Protein AF-A0A7Y6XAV8-F1 (afdb_monomer)

pLDDT: mean 77.22, std 17.29, range [43.25, 98.06]

Radius of gyration: 31.9 Å; Cα contacts (8 Å, |Δi|>4): 341; chains: 1; bounding box: 72×96×85 Å

Secondary structure (DSSP, 8-state):
--------------------PPPPPP-PPPPPPPPPP-----PPPPPPPPPPPPPPPPPPPPPPPPPPPPPPPPPP-PPPPPPPPP--------------TTSTTTHHHHHHHHHHHHHHHHS--PPEEESPPTTEEEEETTEEEPTT--------SSPEEEEEEETTEEEEEEEE---SEEEGGGSEE--PPTT-EEEEEEEESSSS-EEEETTEEPSSPSSEEEEEEEBSBEEEEEEEETTEEEEEEEEBPTTPEEEEEEPP--

Solvent-accessible surface area (backbone atoms only — not comparable to full-atom values): 17435 Å² total; per-residue (Å²): 138,90,84,85,78,88,79,92,76,83,80,78,78,78,81,79,79,77,81,74,75,78,75,79,80,77,82,75,76,79,82,76,85,78,79,82,81,89,82,76,86,84,71,88,72,81,81,76,79,81,77,80,84,76,80,85,78,76,85,78,79,80,82,76,86,79,81,83,77,81,83,83,76,79,80,77,85,75,82,76,82,80,77,81,79,81,80,78,78,78,80,84,75,79,88,76,77,96,76,86,92,83,72,65,82,72,56,56,59,55,53,50,51,50,51,50,50,51,55,53,67,68,55,54,89,35,58,44,75,37,83,70,54,91,75,48,44,45,22,53,53,26,37,56,58,60,93,84,60,52,62,65,80,79,72,71,94,63,76,42,44,40,35,32,28,46,88,57,26,44,40,28,39,43,72,42,68,92,51,64,67,43,55,58,76,79,36,45,79,42,81,66,57,88,89,35,42,12,27,39,26,36,41,47,91,58,72,66,22,48,34,25,52,67,86,43,69,52,94,56,38,29,67,34,74,65,42,81,40,67,21,33,33,62,36,44,37,38,43,40,43,95,96,45,73,34,76,48,50,32,40,32,50,70,76,35,73,28,75,46,73,53,62,84,84,129

Foldseek 3Di:
DDDDDDDPDPDPPPPPPPPPPDPPDPPDDDDDDDDDDPDDDDDDDPDDPDDDDDDDDDDDDDDDDDDDDDDDDDDDDDDDDDDDDPPPDDDPDDDDDDDDPDPCPVVPVVVVVVVVVVVVVVQPLAADEPPADVQKWKAKLFWTDDVPPSDDPPDDPDWIWMWIDHPFFTFFIDTDDDDNYHYRVVTHGDDDDWPFKEFEFEAEPDWFWWKDKQNHTDPHTPRDGGDIDTAGGKIWIWTGDVPAIDITIGHDDGHRYHYHYDDGDD

Mean predicted aligned error: 18.8 Å

Structure (mmCIF, N/CA/C/O backbone):
data_AF-A0A7Y6XAV8-F1
#
_entry.id   AF-A0A7Y6XAV8-F1
#
loop_
_atom_site.group_PDB
_atom_site.id
_atom_site.type_symbol
_atom_site.label_atom_id
_atom_site.label_alt_id
_atom_site.label_comp_id
_atom_site.label_asym_id
_atom_site.label_entity_id
_atom_site.label_seq_id
_atom_site.pdbx_PDB_ins_code
_atom_site.Cartn_x
_atom_site.Cartn_y
_atom_site.Cartn_z
_atom_site.occupancy
_atom_site.B_iso_or_equiv
_atom_site.auth_seq_id
_atom_site.auth_comp_id
_atom_site.auth_asym_id
_atom_site.auth_atom_id
_atom_site.pdbx_PDB_model_num
ATOM 1 N N . LEU A 1 1 ? 42.312 31.807 45.302 1.00 45.38 1 LEU A N 1
ATOM 2 C CA . LEU A 1 1 ? 43.239 30.970 44.510 1.00 45.38 1 LEU A CA 1
ATOM 3 C C . LEU A 1 1 ? 42.489 29.706 44.111 1.00 45.38 1 LEU A C 1
ATOM 5 O O . LEU A 1 1 ? 42.215 28.917 45.006 1.00 45.38 1 LEU A O 1
ATOM 9 N N . PRO A 1 2 ? 42.061 29.539 42.851 1.00 54.66 2 PRO A N 1
ATOM 10 C CA . PRO A 1 2 ? 41.474 28.284 42.410 1.00 54.66 2 PRO A CA 1
ATOM 11 C C . PRO A 1 2 ? 42.572 27.373 41.852 1.00 54.66 2 PRO A C 1
ATOM 13 O O . PRO A 1 2 ? 43.285 27.742 40.923 1.00 54.66 2 PRO A O 1
ATOM 16 N N . ALA A 1 3 ? 42.685 26.186 42.435 1.00 56.88 3 ALA A N 1
ATOM 17 C CA . ALA A 1 3 ? 43.322 25.026 41.836 1.00 56.88 3 ALA A CA 1
ATOM 18 C C . ALA A 1 3 ? 42.226 23.964 41.718 1.00 56.88 3 ALA A C 1
ATOM 20 O O . ALA A 1 3 ? 41.751 23.461 42.734 1.00 56.88 3 ALA A O 1
ATOM 21 N N . LEU A 1 4 ? 41.784 23.685 40.494 1.00 55.50 4 LEU A N 1
ATOM 22 C CA . LEU A 1 4 ? 41.011 22.492 40.170 1.00 55.50 4 LEU A CA 1
ATOM 23 C C . LEU A 1 4 ? 41.662 21.871 38.941 1.00 55.50 4 LEU A C 1
ATOM 25 O O . LEU A 1 4 ? 41.543 22.353 37.817 1.00 55.50 4 LEU A O 1
ATOM 29 N N . ASP A 1 5 ? 42.447 20.861 39.273 1.00 55.47 5 ASP A N 1
ATOM 30 C CA . ASP A 1 5 ? 43.159 19.935 38.421 1.00 55.47 5 ASP A CA 1
ATOM 31 C C . ASP A 1 5 ? 42.243 18.745 38.082 1.00 55.47 5 ASP A C 1
ATOM 33 O O . ASP A 1 5 ? 41.320 18.421 38.833 1.00 55.47 5 ASP A O 1
ATOM 37 N N . ALA A 1 6 ? 42.612 18.083 36.990 1.00 51.72 6 ALA A N 1
ATOM 38 C CA . ALA A 1 6 ? 42.411 16.679 36.666 1.00 51.72 6 ALA A CA 1
ATOM 39 C C . ALA A 1 6 ? 41.001 16.165 36.336 1.00 51.72 6 ALA A C 1
ATOM 41 O O . ALA A 1 6 ? 40.111 16.075 37.178 1.00 51.72 6 ALA A O 1
ATOM 42 N N . GLY A 1 7 ? 40.889 15.604 35.125 1.00 50.16 7 GLY A N 1
ATOM 43 C CA . GLY A 1 7 ? 40.054 14.419 34.944 1.00 50.16 7 GLY A CA 1
ATOM 44 C C . GLY A 1 7 ? 39.439 14.177 33.576 1.00 50.16 7 GLY A C 1
ATOM 45 O O . GLY A 1 7 ? 38.321 13.677 33.535 1.00 50.16 7 GLY A O 1
ATOM 46 N N . ASP A 1 8 ? 40.128 14.481 32.474 1.00 51.41 8 ASP A N 1
ATOM 47 C CA . ASP A 1 8 ? 39.755 13.953 31.158 1.00 51.41 8 ASP A CA 1
ATOM 48 C C . ASP A 1 8 ? 39.993 12.430 31.153 1.00 51.41 8 ASP A C 1
ATOM 50 O O . ASP A 1 8 ? 41.113 11.940 30.987 1.00 51.41 8 ASP A O 1
ATOM 54 N N . ARG A 1 9 ? 38.943 11.672 31.482 1.00 52.91 9 ARG A N 1
ATOM 55 C CA . ARG A 1 9 ? 38.916 10.208 31.424 1.00 52.91 9 ARG A CA 1
ATOM 56 C C . ARG A 1 9 ? 38.314 9.807 30.085 1.00 52.91 9 ARG A C 1
ATOM 58 O O . ARG A 1 9 ? 37.105 9.652 29.942 1.00 52.91 9 ARG A O 1
ATOM 65 N N . THR A 1 10 ? 39.189 9.614 29.111 1.00 57.81 10 THR A N 1
ATOM 66 C CA . THR A 1 10 ? 38.877 8.944 27.851 1.00 57.81 10 THR A CA 1
ATOM 67 C C . THR A 1 10 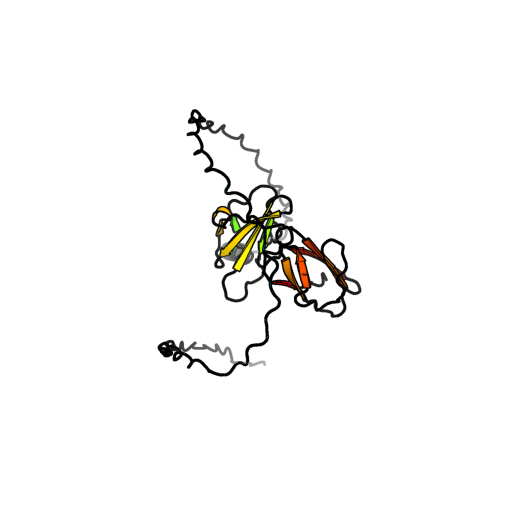? 38.687 7.454 28.138 1.00 57.81 10 THR A C 1
ATOM 69 O O . THR A 1 10 ? 39.643 6.701 28.318 1.00 57.81 10 THR A O 1
ATOM 72 N N . GLU A 1 11 ? 37.432 7.027 28.242 1.00 57.16 11 GLU A N 1
ATOM 73 C CA . GLU A 1 11 ? 37.068 5.620 28.381 1.00 57.16 11 GLU A CA 1
ATOM 74 C C . GLU A 1 11 ? 37.127 4.959 26.996 1.00 57.16 11 GLU A C 1
ATOM 76 O O . GLU A 1 11 ? 36.241 5.110 26.155 1.00 57.16 11 GLU A O 1
ATOM 81 N N . VAL A 1 12 ? 38.235 4.270 26.721 1.00 52.47 12 VAL A N 1
ATOM 82 C CA . VAL A 1 12 ? 38.418 3.485 25.498 1.00 52.47 12 VAL A CA 1
ATOM 83 C C . VAL A 1 12 ? 37.686 2.156 25.686 1.00 52.47 12 VAL A C 1
ATOM 85 O O . VAL A 1 12 ? 38.230 1.202 26.241 1.00 52.47 12 VAL A O 1
ATOM 88 N N . VAL A 1 13 ? 36.429 2.094 25.247 1.00 59.16 13 VAL A N 1
ATOM 89 C CA . VAL A 1 13 ? 35.655 0.847 25.211 1.00 59.16 13 VAL A CA 1
ATOM 90 C C . VAL A 1 13 ? 36.199 -0.030 24.081 1.00 59.16 13 VAL A C 1
ATOM 92 O O . VAL A 1 13 ? 35.891 0.156 22.905 1.00 59.16 13 VAL A O 1
ATOM 95 N N . LEU A 1 14 ? 37.038 -0.998 24.447 1.00 50.03 14 LEU A N 1
ATOM 96 C CA . LEU A 1 14 ? 37.431 -2.114 23.589 1.00 50.03 14 LEU A CA 1
ATOM 97 C C . LEU A 1 14 ? 36.198 -2.995 23.335 1.00 50.03 14 LEU A C 1
ATOM 99 O O . LEU A 1 14 ? 35.835 -3.821 24.172 1.00 50.03 14 LEU A O 1
ATOM 103 N N . LEU A 1 15 ? 35.557 -2.841 22.171 1.00 52.28 15 LEU A N 1
ATOM 104 C CA . LEU A 1 15 ? 34.604 -3.827 21.659 1.00 52.28 15 LEU A CA 1
ATOM 105 C C . LEU A 1 15 ? 35.360 -5.123 21.339 1.00 52.28 15 LEU A C 1
ATOM 107 O O . LEU A 1 15 ? 35.897 -5.317 20.249 1.00 52.28 15 LEU A O 1
ATOM 111 N N . GLN A 1 16 ? 35.407 -6.016 22.324 1.00 54.00 16 GLN A N 1
ATOM 112 C CA . GLN A 1 16 ? 35.777 -7.414 22.153 1.00 54.00 16 GLN A CA 1
ATOM 113 C C . GLN A 1 16 ? 34.720 -8.084 21.267 1.00 54.00 16 GLN A C 1
ATOM 115 O O . GLN A 1 16 ? 33.662 -8.507 21.726 1.00 54.00 16 GLN A O 1
ATOM 120 N N . GLY A 1 17 ? 35.002 -8.142 19.966 1.00 48.03 17 GLY A N 1
ATOM 121 C CA . GLY A 1 17 ? 34.235 -8.916 19.001 1.00 48.03 17 GLY A CA 1
ATOM 122 C C . GLY A 1 17 ? 34.416 -10.409 19.253 1.00 48.03 17 GLY A C 1
ATOM 123 O O . GLY A 1 17 ? 35.305 -11.041 18.684 1.00 48.03 17 GLY A O 1
ATOM 124 N N . SER A 1 18 ? 33.565 -10.989 20.094 1.00 59.56 18 SER A N 1
ATOM 125 C CA . SER A 1 18 ? 33.329 -12.428 20.118 1.00 59.56 18 SER A CA 1
ATOM 126 C C . SER A 1 18 ? 32.555 -12.809 18.854 1.00 59.56 18 SER A C 1
ATOM 128 O O . SER A 1 18 ? 31.328 -12.762 18.802 1.00 59.56 18 SER A O 1
ATOM 130 N N . ALA A 1 19 ? 33.292 -13.186 17.807 1.00 52.84 19 ALA A N 1
ATOM 131 C CA . ALA A 1 19 ? 32.751 -13.903 16.659 1.00 52.84 19 ALA A CA 1
ATOM 132 C C . ALA A 1 19 ? 32.240 -15.273 17.134 1.00 52.84 19 ALA A C 1
ATOM 134 O O . ALA A 1 19 ? 32.955 -16.275 17.130 1.00 52.84 19 ALA A O 1
ATOM 135 N N . GLN A 1 20 ? 31.002 -15.296 17.615 1.00 59.09 20 GLN A N 1
ATOM 136 C CA . GLN A 1 20 ? 30.303 -16.510 17.992 1.00 59.09 20 GLN A CA 1
ATOM 137 C C . GLN A 1 20 ? 29.907 -17.214 16.689 1.00 59.09 20 GLN A C 1
ATOM 139 O O . GLN A 1 20 ? 28.978 -16.790 16.001 1.00 59.09 20 GLN A O 1
ATOM 144 N N . LEU A 1 21 ? 30.675 -18.241 16.303 1.00 63.66 21 LEU A N 1
ATOM 145 C CA . LEU A 1 21 ? 30.320 -19.099 15.174 1.00 63.66 21 LEU A CA 1
ATOM 146 C C . LEU A 1 21 ? 28.886 -19.623 15.374 1.00 63.66 21 LEU A C 1
ATOM 148 O O . LEU A 1 21 ? 28.567 -20.092 16.472 1.00 63.66 21 LEU A O 1
ATOM 152 N N . PRO A 1 22 ? 28.026 -19.570 14.341 1.00 72.75 22 PRO A N 1
ATOM 153 C CA . PRO A 1 22 ? 26.704 -20.164 14.424 1.00 72.75 22 PRO A CA 1
ATOM 154 C C . PRO A 1 22 ? 26.843 -21.671 14.694 1.00 72.75 22 PRO A C 1
ATOM 156 O O . PRO A 1 22 ? 27.699 -22.325 14.088 1.00 72.75 22 PRO A O 1
ATOM 159 N N . PRO A 1 23 ? 26.035 -22.240 15.606 1.00 77.50 23 PRO A N 1
ATOM 160 C CA . PRO A 1 23 ? 26.047 -23.672 15.854 1.00 77.50 23 PRO A CA 1
ATOM 161 C C . PRO A 1 23 ? 25.709 -24.428 14.558 1.00 77.50 23 PRO A C 1
ATOM 163 O O . PRO A 1 23 ? 24.880 -23.956 13.773 1.00 77.50 23 PRO A O 1
ATOM 166 N N . PRO A 1 24 ? 26.327 -25.598 14.312 1.00 74.25 24 PRO A N 1
ATOM 167 C CA . PRO A 1 24 ? 25.973 -26.427 13.169 1.00 74.25 24 PRO A CA 1
ATOM 168 C C . PRO A 1 24 ? 24.485 -26.778 13.245 1.00 74.25 24 PRO A C 1
ATOM 170 O O . PRO A 1 24 ? 23.990 -27.211 14.288 1.00 74.25 24 PRO A O 1
ATOM 173 N N . ALA A 1 25 ? 23.771 -26.561 12.139 1.00 71.25 25 ALA A N 1
ATOM 174 C CA . ALA A 1 25 ? 22.365 -26.910 12.012 1.00 71.25 25 ALA A CA 1
ATOM 175 C C . ALA A 1 25 ? 22.182 -28.393 12.357 1.00 71.25 25 ALA A C 1
ATOM 177 O O . ALA A 1 25 ? 22.730 -29.268 11.685 1.00 71.25 25 ALA A O 1
ATOM 178 N N . GLN A 1 26 ? 21.430 -28.676 13.423 1.00 70.56 26 GLN A N 1
ATOM 179 C CA . GLN A 1 26 ? 21.044 -30.041 13.744 1.00 70.56 26 GLN A CA 1
ATOM 180 C C . GLN A 1 26 ? 20.143 -30.545 12.616 1.00 70.56 26 GLN A C 1
ATOM 182 O O . GLN A 1 26 ? 19.078 -29.987 12.353 1.00 70.56 26 GLN A O 1
ATOM 187 N N . THR A 1 27 ? 20.593 -31.587 11.924 1.00 64.12 27 THR A N 1
ATOM 188 C CA . THR A 1 27 ? 19.802 -32.350 10.963 1.00 64.12 27 THR A CA 1
ATOM 189 C C . THR A 1 27 ? 18.624 -32.975 11.699 1.00 64.12 27 THR A C 1
ATOM 191 O O . THR A 1 27 ? 18.744 -34.021 12.330 1.00 64.12 27 THR A O 1
ATOM 194 N N . GLN A 1 28 ? 17.477 -32.299 11.656 1.00 72.00 28 GLN A N 1
ATOM 195 C CA . GLN A 1 28 ? 16.236 -32.807 12.219 1.00 72.00 28 GLN A CA 1
ATOM 196 C C . GLN A 1 28 ? 15.813 -34.052 11.418 1.00 72.00 28 GLN A C 1
ATOM 198 O O . GLN A 1 28 ? 15.616 -33.949 10.203 1.00 72.00 28 GLN A O 1
ATOM 203 N N . PRO A 1 29 ? 15.702 -35.236 12.049 1.00 70.12 29 PRO A N 1
ATOM 204 C CA . PRO A 1 29 ? 15.242 -36.440 11.372 1.00 70.12 29 PRO A CA 1
ATOM 205 C C . PRO A 1 29 ? 13.828 -36.233 10.828 1.00 70.12 29 PRO A C 1
ATOM 207 O O . PRO A 1 29 ? 12.976 -35.644 11.499 1.00 70.12 29 PRO A O 1
ATOM 210 N N . ALA A 1 30 ? 13.578 -36.723 9.614 1.00 70.62 30 ALA A N 1
ATOM 211 C CA . ALA A 1 30 ? 12.257 -36.686 9.004 1.00 70.62 30 ALA A CA 1
ATOM 212 C C . ALA A 1 30 ? 11.212 -37.349 9.932 1.00 70.62 30 ALA A C 1
ATOM 214 O O . ALA A 1 30 ? 11.498 -38.408 10.504 1.00 70.62 30 ALA A O 1
ATOM 215 N N . PRO A 1 31 ? 10.008 -36.765 10.089 1.00 72.06 31 PRO A N 1
ATOM 216 C CA . PRO A 1 31 ? 8.938 -37.370 10.872 1.00 72.06 31 PRO A CA 1
ATOM 217 C C . PRO A 1 31 ? 8.605 -38.768 10.345 1.00 72.06 31 PRO A C 1
ATOM 219 O O . PRO A 1 31 ? 8.414 -38.958 9.143 1.00 72.06 31 PRO A O 1
ATOM 222 N N . ALA A 1 32 ? 8.524 -39.745 11.250 1.00 78.00 32 ALA A N 1
ATOM 223 C CA . ALA A 1 32 ? 8.137 -41.105 10.905 1.00 78.00 32 ALA A CA 1
ATOM 224 C C . ALA A 1 32 ? 6.734 -41.136 10.256 1.00 78.00 32 ALA A C 1
ATOM 226 O O . ALA A 1 32 ? 5.848 -40.378 10.671 1.00 78.00 32 ALA A O 1
ATOM 227 N N . PRO A 1 33 ? 6.499 -42.014 9.263 1.00 68.62 33 PRO A N 1
ATOM 228 C CA . PRO A 1 33 ? 5.184 -42.190 8.661 1.00 68.62 33 PRO A CA 1
ATOM 229 C C . PRO A 1 33 ? 4.168 -42.627 9.722 1.00 68.62 33 PRO A C 1
ATOM 231 O O . PRO A 1 33 ? 4.365 -43.601 10.449 1.00 68.62 33 PRO A O 1
ATOM 234 N N . ARG A 1 34 ? 3.074 -41.867 9.822 1.00 72.44 34 ARG A N 1
ATOM 235 C CA . ARG A 1 34 ? 1.988 -42.102 10.776 1.00 72.44 34 ARG A CA 1
ATOM 236 C C . ARG A 1 34 ? 1.302 -43.445 10.469 1.00 72.44 34 ARG A C 1
ATOM 238 O O . ARG A 1 34 ? 0.845 -43.619 9.339 1.00 72.44 34 ARG A O 1
ATOM 245 N N . PRO A 1 35 ? 1.163 -44.361 11.445 1.00 68.62 35 PRO A N 1
ATOM 246 C CA . PRO A 1 35 ? 0.378 -45.579 11.274 1.00 68.62 35 PRO A CA 1
ATOM 247 C C . PRO A 1 35 ? -1.081 -45.240 10.962 1.00 68.62 35 PRO A C 1
ATOM 249 O O . PRO A 1 35 ? -1.699 -44.418 11.646 1.00 68.62 35 PRO A O 1
ATOM 252 N N . SER A 1 36 ? -1.630 -45.868 9.926 1.00 66.50 36 SER A N 1
ATOM 253 C CA . SER A 1 36 ? -3.042 -45.777 9.565 1.00 66.50 36 SER A CA 1
ATOM 254 C C . SER A 1 36 ? -3.891 -46.314 10.717 1.00 66.50 36 SER A C 1
ATOM 256 O O . SER A 1 36 ? -3.773 -47.480 11.081 1.00 66.50 36 SER A O 1
ATOM 258 N N . GLN A 1 37 ? -4.726 -45.462 11.308 1.00 65.31 37 GLN A N 1
ATOM 259 C CA . GLN A 1 37 ? -5.673 -45.845 12.351 1.00 65.31 37 GLN A CA 1
ATOM 260 C C . GLN A 1 37 ? -6.882 -46.539 11.690 1.00 65.31 37 GLN A C 1
ATOM 262 O O . GLN A 1 37 ? -7.583 -45.891 10.908 1.00 65.31 37 GLN A O 1
ATOM 267 N N . PRO A 1 38 ? -7.157 -47.828 11.958 1.00 62.75 38 PRO A N 1
ATOM 268 C CA . PRO A 1 38 ? -8.385 -48.475 11.524 1.00 62.75 38 PRO A CA 1
ATOM 269 C C . PRO A 1 38 ? -9.450 -48.258 12.603 1.00 62.75 38 PRO A C 1
ATOM 271 O O . PRO A 1 38 ? -9.360 -48.826 13.688 1.00 62.75 38 PRO A O 1
ATOM 274 N N . GLY A 1 39 ? -10.447 -47.412 12.335 1.00 59.06 39 GLY A N 1
ATOM 275 C CA . GLY A 1 39 ? -11.538 -47.212 13.293 1.00 59.06 39 GLY A CA 1
ATOM 276 C C . GLY A 1 39 ? -12.361 -45.944 13.113 1.00 59.06 39 GLY A C 1
ATOM 277 O O . GLY A 1 39 ? -12.588 -45.232 14.086 1.00 59.06 39 GLY A O 1
ATOM 278 N N . HIS A 1 40 ? -12.832 -45.656 11.899 1.00 57.16 40 HIS A N 1
ATOM 279 C CA . HIS A 1 40 ? -13.903 -44.677 11.714 1.00 57.16 40 HIS A CA 1
ATOM 280 C C . HIS A 1 40 ? -15.116 -45.359 11.091 1.00 57.16 40 HIS A C 1
ATOM 282 O O . HIS A 1 40 ? -15.107 -45.767 9.932 1.00 57.16 40 HIS A O 1
ATOM 288 N N . THR A 1 41 ? -16.146 -45.503 11.920 1.00 62.59 41 THR A N 1
ATOM 289 C CA . THR A 1 41 ? -17.511 -45.878 11.565 1.00 62.59 41 THR A CA 1
ATOM 290 C C . THR A 1 41 ? -17.979 -45.008 10.400 1.00 62.59 41 THR A C 1
ATOM 292 O O . THR A 1 41 ? -18.019 -43.783 10.508 1.00 62.59 41 THR A O 1
ATOM 295 N N . ALA A 1 42 ? -18.292 -45.643 9.272 1.00 55.97 42 ALA A N 1
ATOM 296 C CA . ALA A 1 42 ? -18.774 -44.972 8.076 1.00 55.97 42 ALA A CA 1
ATOM 297 C C . ALA A 1 42 ? -20.132 -44.312 8.357 1.00 55.97 42 ALA A C 1
ATOM 299 O O . ALA A 1 42 ? -21.137 -44.992 8.558 1.00 55.97 42 ALA A O 1
ATOM 300 N N . VAL A 1 43 ? -20.158 -42.982 8.372 1.00 72.50 43 VAL A N 1
ATOM 301 C CA . VAL A 1 43 ? -21.399 -42.206 8.325 1.00 72.50 43 VAL A CA 1
ATOM 302 C C . VAL A 1 43 ? -21.813 -42.094 6.851 1.00 72.50 43 VAL A C 1
ATOM 304 O O . VAL A 1 43 ? -20.962 -41.759 6.022 1.00 72.50 43 VAL A O 1
ATOM 307 N N . PRO A 1 44 ? -23.076 -42.386 6.485 1.00 64.25 44 PRO A N 1
ATOM 308 C CA . PRO A 1 44 ? -23.527 -42.281 5.104 1.00 64.25 44 PRO A CA 1
ATOM 309 C C . PRO A 1 44 ? -23.420 -40.834 4.609 1.00 64.25 44 PRO A C 1
ATOM 311 O O . PRO A 1 44 ? -24.019 -39.914 5.161 1.00 64.25 44 PRO A O 1
ATOM 314 N N . VAL A 1 45 ? -22.625 -40.650 3.556 1.00 70.50 45 VAL A N 1
ATOM 315 C CA . VAL A 1 45 ? -22.443 -39.378 2.852 1.00 70.50 45 VAL A CA 1
ATOM 316 C C . VAL A 1 45 ? -23.714 -39.065 2.046 1.00 70.50 45 VAL A C 1
ATOM 318 O O . VAL A 1 45 ? -24.204 -39.953 1.342 1.00 70.50 45 VAL A O 1
ATOM 321 N N . PRO A 1 46 ? -24.250 -37.828 2.092 1.00 69.31 46 PRO A N 1
ATOM 322 C CA . PRO A 1 46 ? -25.354 -37.414 1.231 1.00 69.31 46 PRO A CA 1
ATOM 323 C C . PRO A 1 46 ? -24.959 -37.556 -0.241 1.00 69.31 46 PRO A C 1
ATOM 325 O O . PRO A 1 46 ? -23.922 -37.043 -0.669 1.00 69.31 46 PRO A O 1
ATOM 328 N N . GLN A 1 47 ? -25.781 -38.261 -1.020 1.00 64.19 47 GLN A N 1
ATOM 329 C CA . GLN A 1 47 ? -25.542 -38.456 -2.445 1.00 64.19 47 GLN A CA 1
ATOM 330 C C . GLN A 1 47 ? -25.497 -37.108 -3.168 1.00 64.19 47 GLN A C 1
ATOM 332 O O . GLN A 1 47 ? -26.459 -36.341 -3.178 1.00 64.19 47 GLN A O 1
ATOM 337 N N . ARG A 1 48 ? -24.343 -36.828 -3.776 1.00 62.44 48 ARG A N 1
ATOM 338 C CA . ARG A 1 48 ? -24.122 -35.665 -4.629 1.00 62.44 48 ARG A CA 1
ATOM 339 C C . ARG A 1 48 ? -24.995 -35.806 -5.886 1.00 62.44 48 ARG A C 1
ATOM 341 O O . ARG A 1 48 ? -24.853 -36.816 -6.576 1.00 62.44 48 ARG A O 1
ATOM 348 N N . PRO A 1 49 ? -25.853 -34.827 -6.220 1.00 67.81 49 PRO A N 1
ATOM 349 C CA . PRO A 1 49 ? -26.617 -34.868 -7.458 1.00 67.81 49 PRO A CA 1
ATOM 350 C C . PRO A 1 49 ? -25.670 -34.861 -8.663 1.00 67.81 49 PRO A C 1
ATOM 352 O O . PRO A 1 49 ? -24.727 -34.067 -8.737 1.00 67.81 49 PRO A O 1
ATOM 355 N N . SER A 1 50 ? -25.914 -35.790 -9.584 1.00 65.50 50 SER A N 1
ATOM 356 C CA . SER A 1 50 ? -25.176 -35.970 -10.829 1.00 65.50 50 SER A CA 1
ATOM 357 C C . SER A 1 50 ? -25.194 -34.681 -11.650 1.00 65.50 50 SER A C 1
ATOM 359 O O . SER A 1 50 ? -26.247 -34.222 -12.081 1.00 65.50 50 SER A O 1
ATOM 361 N N . SER A 1 51 ? -24.021 -34.087 -11.869 1.00 58.69 51 SER A N 1
ATOM 362 C CA . SER A 1 51 ? -23.872 -32.998 -12.831 1.00 58.69 51 SER A CA 1
ATOM 363 C C . SER A 1 51 ? -23.904 -33.576 -14.242 1.00 58.69 51 SER A C 1
ATOM 365 O O . SER A 1 51 ? -23.070 -34.404 -14.607 1.00 58.69 51 SER A O 1
ATOM 367 N N . THR A 1 52 ? -24.895 -33.138 -15.010 1.00 68.00 52 THR A N 1
ATOM 368 C CA . THR A 1 52 ? -25.063 -33.366 -16.443 1.00 68.00 52 THR A CA 1
ATOM 369 C C . THR A 1 52 ? -23.756 -33.067 -17.179 1.00 68.00 52 THR A C 1
ATOM 371 O O . THR A 1 52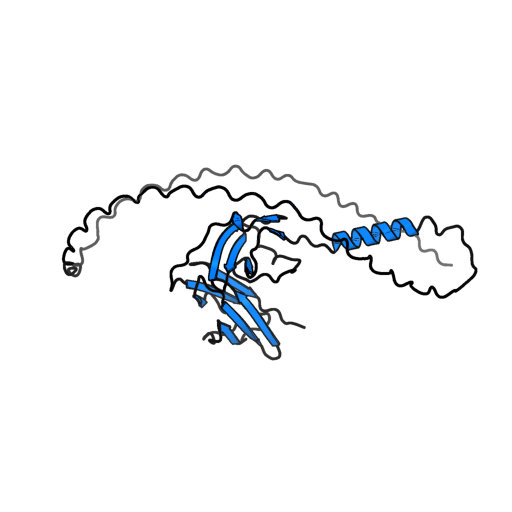 ? -23.213 -31.967 -17.073 1.00 68.00 52 THR A O 1
ATOM 374 N N . ALA A 1 53 ? -23.237 -34.059 -17.903 1.00 60.47 53 ALA A N 1
ATOM 375 C CA . ALA A 1 53 ? -22.055 -33.918 -18.739 1.00 60.47 53 ALA A CA 1
ATOM 376 C C . ALA A 1 53 ? -22.319 -32.881 -19.843 1.00 60.47 53 ALA A C 1
ATOM 378 O O . ALA A 1 53 ? -23.215 -33.057 -20.669 1.00 60.47 53 ALA A O 1
ATOM 379 N N . LEU A 1 54 ? -21.547 -31.794 -19.845 1.00 64.44 54 LEU A N 1
ATOM 380 C CA . LEU A 1 54 ? -21.503 -30.852 -20.960 1.00 64.44 54 LEU A CA 1
ATOM 381 C C . LEU A 1 54 ? -20.706 -31.484 -22.118 1.00 64.44 54 LEU A C 1
ATOM 383 O O . LEU A 1 54 ? -19.676 -32.116 -21.865 1.00 64.44 54 LEU A O 1
ATOM 387 N N . PRO A 1 55 ? -21.159 -31.337 -23.376 1.00 64.88 55 PRO A N 1
ATOM 388 C CA . PRO A 1 55 ? -20.468 -31.886 -24.537 1.00 64.88 55 PRO A CA 1
ATOM 389 C C . PRO A 1 55 ? -19.088 -31.243 -24.723 1.00 64.88 55 PRO A C 1
ATOM 391 O O . PRO A 1 55 ? -18.904 -30.044 -24.514 1.00 64.88 55 PRO A O 1
ATOM 394 N N . ALA A 1 56 ? -18.119 -32.066 -25.125 1.00 63.81 56 ALA A N 1
ATOM 395 C CA . ALA A 1 56 ? -16.742 -31.674 -25.379 1.00 63.81 56 ALA A CA 1
ATOM 396 C C . ALA A 1 56 ? -16.657 -30.612 -26.490 1.00 63.81 56 ALA A C 1
ATOM 398 O O . ALA A 1 56 ? -17.002 -30.867 -27.645 1.00 63.81 56 ALA A O 1
ATOM 399 N N . SER A 1 57 ? -16.178 -29.421 -26.137 1.00 58.88 57 SER A N 1
ATOM 400 C CA . SER A 1 57 ? -15.859 -28.350 -27.079 1.00 58.88 57 SER A CA 1
ATOM 401 C C . SER A 1 57 ? -14.707 -28.774 -27.996 1.00 58.88 57 SER A C 1
ATOM 403 O O . SER A 1 57 ? -13.661 -29.219 -27.523 1.00 58.88 57 SER A O 1
ATOM 405 N N . ALA A 1 58 ? -14.902 -28.624 -29.307 1.00 73.06 58 ALA A N 1
ATOM 406 C CA . ALA A 1 58 ? -13.924 -28.932 -30.347 1.00 73.06 58 ALA A CA 1
ATOM 407 C C . ALA A 1 58 ? -12.577 -28.187 -30.157 1.00 73.06 58 ALA A C 1
ATOM 409 O O . ALA A 1 58 ? -12.555 -27.081 -29.606 1.00 73.06 58 ALA A O 1
ATOM 410 N N . PRO A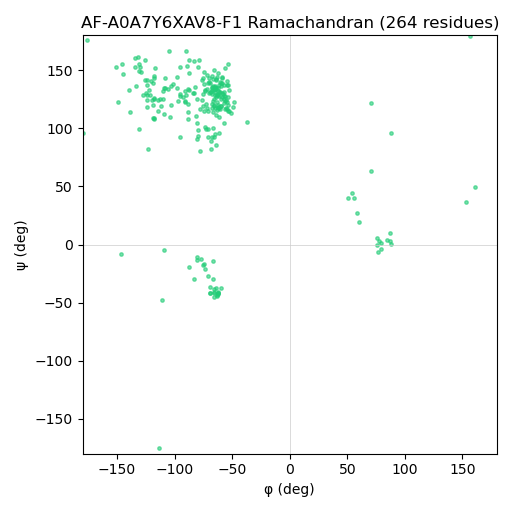 1 59 ? -11.452 -28.756 -30.637 1.00 67.75 59 PRO A N 1
ATOM 411 C CA . PRO A 1 59 ? -10.136 -28.129 -30.549 1.00 67.75 59 PRO A CA 1
ATOM 412 C C . PRO A 1 59 ? -10.107 -26.792 -31.298 1.00 67.75 59 PRO A C 1
ATOM 414 O O . PRO A 1 59 ? -10.481 -26.691 -32.467 1.00 67.75 59 PRO A O 1
ATOM 417 N N . ARG A 1 60 ? -9.656 -25.747 -30.599 1.00 68.81 60 ARG A N 1
ATOM 418 C CA . ARG A 1 60 ? -9.512 -24.393 -31.140 1.00 68.81 60 ARG A CA 1
ATOM 419 C C . ARG A 1 60 ? -8.350 -24.374 -32.152 1.00 68.81 60 ARG A C 1
ATOM 421 O O . ARG A 1 60 ? -7.271 -24.856 -31.806 1.00 68.81 60 ARG A O 1
ATOM 428 N N . PRO A 1 61 ? -8.529 -23.832 -33.370 1.00 68.19 61 PRO A N 1
ATOM 429 C CA . PRO A 1 61 ? -7.452 -23.737 -34.351 1.00 68.19 61 PRO A CA 1
ATOM 430 C C . PRO A 1 61 ? -6.313 -22.844 -33.842 1.00 68.19 61 PRO A C 1
ATOM 432 O O . PRO A 1 61 ? -6.541 -21.853 -33.142 1.00 68.19 61 PRO A O 1
ATOM 435 N N . ALA A 1 62 ? -5.083 -23.224 -34.192 1.00 74.50 62 ALA A N 1
ATOM 436 C CA . ALA A 1 62 ? -3.868 -22.503 -33.837 1.00 74.50 62 ALA A CA 1
ATOM 437 C C . ALA A 1 62 ? -3.899 -21.058 -34.381 1.00 74.50 62 ALA A C 1
ATOM 439 O O . ALA A 1 62 ? -4.340 -20.842 -35.513 1.00 74.50 62 ALA A O 1
ATOM 440 N N . PRO A 1 63 ? -3.442 -20.058 -33.604 1.00 68.31 63 PRO A N 1
ATOM 441 C CA . PRO A 1 63 ? -3.383 -18.678 -34.067 1.00 68.31 63 PRO A CA 1
ATOM 442 C C . PRO A 1 63 ? -2.385 -18.529 -35.225 1.00 68.31 63 PRO A C 1
ATOM 444 O O . PRO A 1 63 ? -1.267 -19.039 -35.174 1.00 68.31 63 PRO A O 1
ATOM 447 N N . ALA A 1 64 ? -2.811 -17.821 -36.273 1.00 79.25 64 ALA A N 1
ATOM 448 C CA . ALA A 1 64 ? -1.998 -17.522 -37.446 1.00 79.25 64 ALA A CA 1
ATOM 449 C C . ALA A 1 64 ? -0.764 -16.662 -37.085 1.00 79.25 64 ALA A C 1
ATOM 451 O O . ALA A 1 64 ? -0.850 -15.813 -36.190 1.00 79.25 64 ALA A O 1
ATOM 452 N N . PRO A 1 65 ? 0.373 -16.836 -37.787 1.00 68.81 65 PRO A N 1
ATOM 453 C CA . PRO A 1 65 ? 1.561 -16.012 -37.595 1.00 68.81 65 PRO A CA 1
ATOM 454 C C . PRO A 1 65 ? 1.259 -14.547 -37.933 1.00 68.81 65 PRO A C 1
ATOM 456 O O . PRO A 1 65 ? 0.715 -14.224 -38.989 1.00 68.81 65 PRO A O 1
ATOM 459 N N . ARG A 1 66 ? 1.600 -13.651 -37.002 1.00 69.75 66 ARG A N 1
ATOM 460 C CA . ARG A 1 66 ? 1.399 -12.207 -37.149 1.00 69.75 66 ARG A CA 1
ATOM 461 C C . ARG A 1 66 ? 2.426 -11.647 -38.150 1.00 69.75 66 ARG A C 1
ATOM 463 O O . ARG A 1 66 ? 3.606 -11.963 -38.006 1.00 69.75 66 ARG A O 1
ATOM 470 N N . PRO A 1 67 ? 2.020 -10.820 -39.130 1.00 68.06 67 PRO A N 1
ATOM 471 C CA . PRO A 1 67 ? 2.954 -10.170 -40.044 1.00 68.06 67 PRO A CA 1
ATOM 472 C C . PRO A 1 67 ? 3.868 -9.195 -39.292 1.00 68.06 67 PRO A C 1
ATOM 474 O O . PRO A 1 67 ? 3.417 -8.425 -38.442 1.00 68.06 67 PRO A O 1
ATOM 477 N N . SER A 1 68 ? 5.160 -9.252 -39.611 1.00 62.53 68 SER A N 1
ATOM 478 C CA . SER A 1 68 ? 6.209 -8.375 -39.094 1.00 62.53 68 SER A CA 1
ATOM 479 C C . SER A 1 68 ? 5.940 -6.926 -39.503 1.00 62.53 68 SER A C 1
ATOM 481 O O . SER A 1 68 ? 5.932 -6.610 -40.692 1.00 62.53 68 SER A O 1
ATOM 483 N N . SER A 1 69 ? 5.731 -6.034 -38.534 1.00 60.75 69 SER A N 1
ATOM 484 C CA . SER A 1 69 ? 5.652 -4.597 -38.809 1.00 60.75 69 SER A CA 1
ATOM 485 C C . SER A 1 69 ? 7.030 -4.042 -39.211 1.00 60.75 69 SER A C 1
ATOM 487 O O . SER A 1 69 ? 8.033 -4.420 -38.599 1.00 60.75 69 SER A O 1
ATOM 489 N N . PRO A 1 70 ? 7.100 -3.143 -40.212 1.00 62.56 70 PRO A N 1
ATOM 490 C CA . PRO A 1 70 ? 8.338 -2.514 -40.663 1.00 62.56 70 PRO A CA 1
ATOM 491 C C . PRO A 1 70 ? 8.921 -1.579 -39.594 1.00 62.56 70 PRO A C 1
ATOM 493 O O . PRO A 1 70 ? 8.193 -0.937 -38.839 1.00 62.56 70 PRO A O 1
ATOM 496 N N . GLY A 1 71 ? 10.254 -1.538 -39.534 1.00 53.81 71 GLY A N 1
ATOM 497 C CA . GLY A 1 71 ? 11.032 -0.873 -38.494 1.00 53.81 71 GLY A CA 1
ATOM 498 C C . GLY A 1 71 ? 10.707 0.610 -38.320 1.00 53.81 71 GLY A C 1
ATOM 499 O O . GLY A 1 71 ? 10.767 1.397 -39.265 1.00 53.81 71 GLY A O 1
ATOM 500 N N . HIS A 1 72 ? 10.427 0.994 -37.076 1.00 51.62 72 HIS A N 1
ATOM 501 C CA . HIS A 1 72 ? 10.450 2.389 -36.671 1.00 51.62 72 HIS A CA 1
ATOM 502 C C . HIS A 1 72 ? 11.897 2.878 -36.622 1.00 51.62 72 HIS A C 1
ATOM 504 O O . HIS A 1 72 ? 12.727 2.371 -35.870 1.00 51.62 72 HIS A O 1
ATOM 510 N N . GLN A 1 73 ? 12.175 3.863 -37.470 1.00 55.53 73 GLN A N 1
ATOM 511 C CA . GLN A 1 73 ? 13.405 4.635 -37.487 1.00 55.53 73 GLN A CA 1
ATOM 512 C C . GLN A 1 73 ? 13.524 5.404 -36.166 1.00 55.53 73 GLN A C 1
ATOM 514 O O . GLN A 1 73 ? 12.585 6.090 -35.757 1.00 55.53 73 GLN A O 1
ATOM 519 N N . SER A 1 74 ? 14.672 5.276 -35.500 1.00 58.69 74 SER A N 1
ATOM 520 C CA . SER A 1 74 ? 15.017 6.075 -34.325 1.00 58.69 74 SER A CA 1
ATOM 521 C C . SER A 1 74 ? 14.975 7.569 -34.670 1.00 58.69 74 SER A C 1
ATOM 523 O O . SER A 1 74 ? 15.630 7.976 -35.632 1.00 58.69 74 SER A O 1
ATOM 525 N N . PRO A 1 75 ? 14.259 8.410 -33.905 1.00 66.25 75 PRO A N 1
ATOM 526 C CA . PRO A 1 75 ? 14.338 9.851 -34.082 1.00 66.25 75 PRO A CA 1
ATOM 527 C C . PRO A 1 75 ? 15.728 10.360 -33.679 1.00 66.25 75 PRO A C 1
ATOM 529 O O . PRO A 1 75 ? 16.267 10.013 -32.627 1.00 66.25 75 PRO A O 1
ATOM 532 N N . VAL A 1 76 ? 16.303 11.192 -34.546 1.00 68.06 76 VAL A N 1
ATOM 533 C CA . VAL A 1 76 ? 17.542 11.939 -34.312 1.00 68.06 76 VAL A CA 1
ATOM 534 C C . VAL A 1 76 ? 17.324 12.901 -33.132 1.00 68.06 76 VAL A C 1
ATOM 536 O O . VAL A 1 76 ? 16.311 13.606 -33.116 1.00 68.06 76 VAL A O 1
ATOM 539 N N . PRO A 1 77 ? 18.233 12.962 -32.142 1.00 62.34 77 PRO A N 1
ATOM 540 C CA . PRO A 1 77 ? 18.102 13.879 -31.017 1.00 62.34 77 PRO A CA 1
ATOM 541 C C . PRO A 1 77 ? 18.231 15.331 -31.495 1.00 62.34 77 PRO A C 1
ATOM 543 O O . PRO A 1 77 ? 19.292 15.768 -31.937 1.00 62.34 77 PRO A O 1
ATOM 546 N N . VAL A 1 78 ? 17.139 16.090 -31.391 1.00 71.19 78 VAL A N 1
ATOM 547 C CA . VAL A 1 78 ? 17.148 17.549 -31.542 1.00 71.19 78 VAL A CA 1
ATOM 548 C C . VAL A 1 78 ? 17.801 18.144 -30.295 1.00 71.19 78 VAL A C 1
ATOM 550 O O . VAL A 1 78 ? 17.344 17.918 -29.174 1.00 71.19 78 VAL A O 1
ATOM 553 N N . ALA A 1 79 ? 18.886 18.892 -30.492 1.00 59.62 79 ALA A N 1
ATOM 554 C CA . ALA A 1 79 ? 19.567 19.633 -29.438 1.00 59.62 79 ALA A CA 1
ATOM 555 C C . ALA A 1 79 ? 18.588 20.599 -28.747 1.00 59.62 79 ALA A C 1
ATOM 557 O O . ALA A 1 79 ? 17.985 21.458 -29.392 1.00 59.62 79 ALA A O 1
ATOM 558 N N . ARG A 1 80 ? 18.420 20.454 -27.426 1.00 60.09 80 ARG A N 1
ATOM 559 C CA . ARG A 1 80 ? 17.645 21.399 -26.611 1.00 60.09 80 ARG A CA 1
ATOM 560 C C . ARG A 1 80 ? 18.351 22.761 -26.569 1.00 60.09 80 ARG A C 1
ATOM 562 O O . ARG A 1 80 ? 19.554 22.792 -26.313 1.00 60.09 80 ARG A O 1
ATOM 569 N N . PRO A 1 81 ? 17.614 23.875 -26.716 1.00 63.78 81 PRO A N 1
ATOM 570 C CA . PRO A 1 81 ? 18.103 25.196 -26.349 1.00 63.78 81 PRO A CA 1
ATOM 571 C C . PRO A 1 81 ? 18.465 25.225 -24.861 1.00 63.78 81 PRO A C 1
ATOM 573 O O . PRO A 1 81 ? 17.687 24.794 -24.008 1.00 63.78 81 PRO A O 1
ATOM 576 N N . VAL A 1 82 ? 19.662 25.724 -24.568 1.00 69.88 82 VAL A N 1
ATOM 577 C CA . VAL A 1 82 ? 20.157 25.980 -23.214 1.00 69.88 82 VAL A CA 1
ATOM 578 C C . VAL A 1 82 ? 19.313 27.107 -22.596 1.00 69.88 82 VAL A C 1
ATOM 580 O O . VAL A 1 82 ? 19.235 28.180 -23.196 1.00 69.88 82 VAL A O 1
ATOM 583 N N . PRO A 1 83 ? 18.661 26.907 -21.436 1.00 71.88 83 PRO A N 1
ATOM 584 C CA . PRO A 1 83 ? 17.992 27.996 -20.734 1.00 71.88 83 PRO A CA 1
ATOM 585 C C . PRO A 1 83 ? 19.026 29.014 -20.216 1.00 71.88 83 PRO A C 1
ATOM 587 O O . PRO A 1 83 ? 20.109 28.610 -19.780 1.00 71.88 83 PRO A O 1
ATOM 590 N N . PRO A 1 84 ? 18.724 30.325 -20.243 1.00 63.72 84 PRO A N 1
ATOM 591 C CA . PRO A 1 84 ? 19.598 31.336 -19.667 1.00 63.72 84 PRO A CA 1
ATOM 592 C C . PRO A 1 84 ? 19.755 31.103 -18.160 1.00 63.72 84 PRO A C 1
ATOM 594 O O . PRO A 1 84 ? 18.795 30.792 -17.453 1.00 63.72 84 PRO A O 1
ATOM 597 N N . ALA A 1 85 ? 20.995 31.234 -17.693 1.00 65.44 85 ALA A N 1
ATOM 598 C CA . ALA A 1 85 ? 21.368 31.103 -16.296 1.00 65.44 85 ALA A CA 1
ATOM 599 C C . ALA A 1 85 ? 20.523 32.038 -15.406 1.00 65.44 85 ALA A C 1
ATOM 601 O O . ALA A 1 85 ? 20.330 33.203 -15.768 1.00 65.44 85 ALA A O 1
ATOM 602 N N . PRO A 1 86 ? 20.040 31.581 -14.237 1.00 58.69 86 PRO A N 1
ATOM 603 C CA . PRO A 1 86 ? 19.464 32.483 -13.255 1.00 58.69 86 PRO A CA 1
ATOM 604 C C . PRO A 1 86 ? 20.549 33.453 -12.782 1.00 58.69 86 PRO A C 1
ATOM 606 O O . PRO A 1 86 ? 21.601 33.040 -12.289 1.00 58.69 86 PRO A O 1
ATOM 609 N N . ALA A 1 87 ? 20.278 34.746 -12.957 1.00 56.19 87 ALA A N 1
ATOM 610 C CA . ALA A 1 87 ? 21.042 35.822 -12.356 1.00 56.19 87 ALA A CA 1
ATOM 611 C C . ALA A 1 87 ? 21.135 35.565 -10.848 1.00 56.19 87 ALA A C 1
ATOM 613 O O . ALA A 1 87 ? 20.125 35.524 -10.142 1.00 56.19 87 ALA A O 1
ATOM 614 N N . GLN A 1 88 ? 22.357 35.334 -10.376 1.00 48.28 88 GLN A N 1
ATOM 615 C CA . GLN A 1 88 ? 22.669 35.311 -8.960 1.00 48.28 88 GLN A CA 1
ATOM 616 C C . GLN A 1 88 ? 22.345 36.696 -8.403 1.00 48.28 88 GLN A C 1
ATOM 618 O O . GLN A 1 88 ? 23.016 37.671 -8.728 1.00 48.28 88 GLN A O 1
ATOM 623 N N . GLY A 1 89 ? 21.285 36.781 -7.601 1.00 47.88 89 GLY A N 1
ATOM 624 C CA . GLY A 1 89 ? 21.042 37.938 -6.757 1.00 47.88 89 GLY A CA 1
ATOM 625 C C . GLY A 1 89 ? 22.205 38.078 -5.786 1.00 47.88 89 GLY A C 1
ATOM 626 O O . GLY A 1 89 ? 22.475 37.171 -4.998 1.00 47.88 89 GLY A O 1
ATOM 627 N N . GLU A 1 90 ? 22.907 39.198 -5.892 1.00 51.28 90 GLU A N 1
ATOM 628 C CA . GLU A 1 90 ? 23.912 39.650 -4.941 1.00 51.28 90 GLU A CA 1
ATOM 629 C C . GLU A 1 90 ? 23.297 39.749 -3.535 1.00 51.28 90 GLU A C 1
ATOM 631 O O . GLU A 1 90 ? 22.324 40.483 -3.342 1.00 51.28 90 GLU A O 1
ATOM 636 N N . PRO A 1 91 ? 23.847 39.065 -2.518 1.00 50.59 91 PRO A N 1
ATOM 637 C CA . PRO A 1 91 ? 23.633 39.473 -1.145 1.00 50.59 91 PRO A CA 1
ATOM 638 C C . PRO A 1 91 ? 24.481 40.722 -0.882 1.00 50.59 91 PRO A C 1
ATOM 640 O O . PRO A 1 91 ? 25.712 40.684 -0.908 1.00 50.59 91 PRO A O 1
ATOM 643 N N . THR A 1 92 ? 23.806 41.837 -0.616 1.00 43.25 92 THR A N 1
ATOM 644 C CA . THR A 1 92 ? 24.394 43.050 -0.052 1.00 43.25 92 THR A CA 1
ATOM 645 C C . THR A 1 92 ? 25.067 42.719 1.280 1.00 43.25 92 THR A C 1
ATOM 647 O O . THR A 1 92 ? 24.420 42.511 2.305 1.00 43.25 92 THR A O 1
ATOM 650 N N . ALA A 1 93 ? 26.396 42.654 1.259 1.00 51.19 93 ALA A N 1
ATOM 651 C CA . ALA A 1 93 ? 27.216 42.569 2.454 1.00 51.19 93 ALA A CA 1
ATOM 652 C C . ALA A 1 93 ? 27.180 43.921 3.181 1.00 51.19 93 ALA A C 1
ATOM 654 O O . ALA A 1 93 ? 27.659 44.930 2.666 1.00 51.19 93 ALA A O 1
ATOM 655 N N . SER A 1 94 ? 26.609 43.942 4.385 1.00 52.03 94 SER A N 1
ATOM 656 C CA . SER A 1 94 ? 26.796 45.048 5.319 1.00 52.03 94 SER A CA 1
ATOM 657 C C . SER A 1 94 ? 28.257 45.095 5.765 1.00 52.03 94 SER A C 1
ATOM 659 O O . SER A 1 94 ? 28.772 44.142 6.350 1.00 52.03 94 SER A O 1
ATOM 661 N N . GLU A 1 95 ? 28.916 46.219 5.489 1.00 51.25 95 GLU A N 1
ATOM 662 C CA . GLU A 1 95 ? 30.195 46.594 6.082 1.00 51.25 95 GLU A CA 1
ATOM 663 C C . GLU A 1 95 ? 30.092 46.585 7.610 1.00 51.25 95 GLU A C 1
ATOM 665 O O . GLU A 1 95 ? 29.286 47.303 8.204 1.00 51.25 95 GLU A O 1
ATOM 670 N N . SER A 1 96 ? 30.963 45.826 8.269 1.00 51.44 96 SER A N 1
ATOM 671 C CA . SER A 1 96 ? 31.316 46.120 9.650 1.00 51.44 96 SER A CA 1
ATOM 672 C C . SER A 1 96 ? 32.746 45.690 9.952 1.00 51.44 96 SER A C 1
ATOM 674 O O . SER A 1 96 ? 33.106 44.524 9.819 1.00 51.44 96 SER A O 1
ATOM 676 N N . GLY A 1 97 ? 33.541 46.667 10.392 1.00 45.41 97 GLY A N 1
ATOM 677 C CA . GLY A 1 97 ? 34.672 46.441 11.286 1.00 45.41 97 GLY A CA 1
ATOM 678 C C . GLY A 1 97 ? 36.010 46.104 10.635 1.00 45.41 97 GLY A C 1
ATOM 679 O O . GLY A 1 97 ? 36.360 44.945 10.441 1.00 45.41 97 GLY A O 1
ATOM 680 N N . LYS A 1 98 ? 36.845 47.133 10.443 1.00 54.91 98 LYS A N 1
ATOM 681 C CA . LYS A 1 98 ? 38.309 46.988 10.390 1.00 54.91 98 LYS A CA 1
ATOM 682 C C . LYS A 1 98 ? 38.794 46.256 11.650 1.00 54.91 98 LYS A C 1
ATOM 684 O O . LYS A 1 98 ? 38.728 46.819 12.738 1.00 54.91 98 LYS A O 1
ATOM 689 N N . GLY A 1 99 ? 39.344 45.053 11.494 1.00 57.09 99 GLY A N 1
ATOM 690 C CA . GLY A 1 99 ? 40.004 44.348 12.593 1.00 57.09 99 GLY A CA 1
ATOM 691 C C . GLY A 1 99 ? 40.585 42.986 12.214 1.00 57.09 99 GLY A C 1
ATOM 692 O O . GLY A 1 99 ? 39.905 41.974 12.283 1.00 57.09 99 GLY A O 1
ATOM 693 N N . THR A 1 100 ? 41.882 42.972 11.893 1.00 52.34 100 THR A N 1
ATOM 694 C CA . THR A 1 100 ? 42.797 41.830 12.121 1.00 52.34 100 THR A CA 1
ATOM 695 C C . THR A 1 100 ? 42.611 40.569 11.253 1.00 52.34 100 THR A C 1
ATOM 697 O O . THR A 1 100 ? 42.402 39.450 11.713 1.00 52.34 100 THR A O 1
ATOM 700 N N . TRP A 1 101 ? 42.821 40.755 9.950 1.00 57.19 101 TRP A N 1
ATOM 701 C CA . TRP A 1 101 ? 42.921 39.736 8.900 1.00 57.19 101 TRP A CA 1
ATOM 702 C C . TRP A 1 101 ? 44.308 39.081 8.860 1.00 57.19 101 TRP A C 1
ATOM 704 O O . TRP A 1 101 ? 45.158 39.553 8.112 1.00 57.19 101 TRP A O 1
ATOM 714 N N . LYS A 1 102 ? 44.546 37.979 9.590 1.00 48.91 102 LYS A N 1
ATOM 715 C CA . LYS A 1 102 ? 45.580 36.979 9.199 1.00 48.91 102 LYS A CA 1
ATOM 716 C C . LYS A 1 102 ? 45.286 35.507 9.549 1.00 48.91 102 LYS A C 1
ATOM 718 O O . LYS A 1 102 ? 45.990 34.651 9.033 1.00 48.91 102 LYS A O 1
ATOM 723 N N . TRP A 1 103 ? 44.235 35.173 10.307 1.00 52.34 103 TRP A N 1
ATOM 724 C CA . TRP A 1 103 ? 43.963 33.775 10.715 1.00 52.34 103 TRP A CA 1
ATOM 725 C C . TRP A 1 103 ? 42.746 33.100 10.053 1.00 52.34 103 TRP A C 1
ATOM 727 O O . TRP A 1 103 ? 42.534 31.905 10.228 1.00 52.34 103 TRP A O 1
ATOM 737 N N . ALA A 1 104 ? 41.962 33.818 9.244 1.00 54.59 104 ALA A N 1
ATOM 738 C CA . ALA A 1 104 ? 40.669 33.323 8.752 1.00 54.59 104 ALA A CA 1
ATOM 739 C C . ALA A 1 104 ? 40.737 32.356 7.546 1.00 54.59 104 ALA A C 1
ATOM 741 O O . ALA A 1 104 ? 39.739 31.716 7.223 1.00 54.59 104 ALA A O 1
ATOM 742 N N . ALA A 1 105 ? 41.892 32.200 6.889 1.00 52.31 105 ALA A N 1
ATOM 743 C CA . ALA A 1 105 ? 41.996 31.386 5.670 1.00 52.31 105 ALA A CA 1
ATOM 744 C C . ALA A 1 105 ? 41.943 29.862 5.924 1.00 52.31 105 ALA A C 1
ATOM 746 O O . ALA A 1 105 ? 41.577 29.109 5.027 1.00 52.31 105 ALA A O 1
ATOM 747 N N . LEU A 1 106 ? 42.243 29.402 7.145 1.00 54.00 106 LEU A N 1
ATOM 748 C CA . LEU A 1 106 ? 42.160 27.981 7.527 1.00 54.00 106 LEU A CA 1
ATOM 749 C C . LEU A 1 106 ? 40.761 27.558 8.021 1.00 54.00 106 LEU A C 1
ATOM 751 O O . LEU A 1 106 ? 40.442 26.373 7.995 1.00 54.00 106 LEU A O 1
ATOM 755 N N . GLY A 1 107 ? 39.904 28.504 8.426 1.00 53.44 107 GLY A N 1
ATOM 756 C CA . GLY A 1 107 ? 38.567 28.207 8.965 1.00 53.44 107 GLY A CA 1
ATOM 757 C C . GLY A 1 107 ? 37.483 27.989 7.902 1.00 53.44 107 GLY A C 1
ATOM 758 O O . GLY A 1 107 ? 36.553 27.214 8.119 1.00 53.44 107 GLY A O 1
ATOM 759 N N . GLY A 1 108 ? 37.612 28.626 6.733 1.00 56.94 108 GLY A N 1
ATOM 760 C CA . GLY A 1 108 ? 36.594 28.559 5.675 1.00 56.94 108 GLY A CA 1
ATOM 761 C C . GLY A 1 108 ? 36.479 27.184 5.008 1.00 56.94 108 GLY A C 1
ATOM 762 O O . GLY A 1 108 ? 35.374 26.732 4.717 1.00 56.94 108 GLY A O 1
ATOM 763 N N . GLY A 1 109 ? 37.604 26.484 4.820 1.00 59.44 109 GLY A N 1
ATOM 764 C CA . GLY A 1 109 ? 37.615 25.147 4.218 1.00 59.44 109 GLY A CA 1
ATOM 765 C C . GLY A 1 109 ? 36.917 24.099 5.088 1.00 59.44 109 GLY A C 1
ATOM 766 O O . GLY A 1 109 ? 36.142 23.293 4.578 1.00 59.44 109 GLY A O 1
ATOM 767 N N . LEU A 1 110 ? 37.123 24.153 6.409 1.00 66.50 110 LEU A N 1
ATOM 768 C CA . LEU A 1 110 ? 36.495 23.221 7.349 1.00 66.50 110 LEU A CA 1
ATOM 769 C C . LEU A 1 110 ? 34.972 23.406 7.389 1.00 66.50 110 LEU A C 1
ATOM 771 O O . LEU A 1 110 ? 34.235 22.426 7.364 1.00 66.50 110 LEU A O 1
ATOM 775 N N . LEU A 1 111 ? 34.497 24.653 7.385 1.00 70.69 111 LEU A N 1
ATOM 776 C CA . LEU A 1 111 ? 33.065 24.965 7.395 1.00 70.69 111 LEU A CA 1
ATOM 777 C C . LEU A 1 111 ? 32.357 24.471 6.124 1.00 70.69 111 LEU A C 1
ATOM 779 O O . LEU A 1 111 ? 31.246 23.952 6.201 1.00 70.69 111 LEU A O 1
ATOM 783 N N . LEU A 1 112 ? 33.019 24.566 4.967 1.00 75.56 112 LEU A N 1
ATOM 784 C CA . LEU A 1 112 ? 32.479 24.079 3.696 1.00 75.56 112 LEU A CA 1
ATOM 785 C C . LEU A 1 112 ? 32.413 22.544 3.673 1.00 75.56 112 LEU A C 1
ATOM 787 O O . LEU A 1 112 ? 31.397 21.981 3.273 1.00 75.56 112 LEU A O 1
ATOM 791 N N . VAL A 1 113 ? 33.441 21.859 4.185 1.00 76.19 113 VAL A N 1
ATOM 792 C CA . VAL A 1 113 ? 33.423 20.393 4.328 1.00 76.19 113 VAL A CA 1
ATOM 793 C C . VAL A 1 113 ? 32.326 19.950 5.300 1.00 76.19 113 VAL A C 1
ATOM 795 O O . VAL A 1 113 ? 31.572 19.039 4.972 1.00 76.19 113 VAL A O 1
ATOM 798 N N . VAL A 1 114 ? 32.164 20.620 6.446 1.00 77.31 114 VAL A N 1
ATOM 799 C CA . VAL A 1 114 ? 31.084 20.323 7.407 1.00 77.31 114 VAL A CA 1
ATOM 800 C C . VAL A 1 114 ? 29.708 20.556 6.783 1.00 77.31 114 VAL A C 1
ATOM 802 O O . VAL A 1 114 ? 28.826 19.718 6.944 1.00 77.31 114 VAL A O 1
ATOM 805 N N . ALA A 1 115 ? 29.523 21.637 6.023 1.00 76.19 115 ALA A N 1
ATOM 806 C CA . ALA A 1 115 ? 28.275 21.900 5.312 1.00 76.19 115 ALA A CA 1
ATOM 807 C C . ALA A 1 115 ? 27.974 20.826 4.252 1.00 76.19 115 ALA A C 1
ATOM 809 O O . ALA A 1 115 ? 26.846 20.344 4.175 1.00 76.19 115 ALA A O 1
ATOM 810 N N . VAL A 1 116 ? 28.972 20.393 3.474 1.00 76.06 116 VAL A N 1
ATOM 811 C CA . VAL A 1 116 ? 28.805 19.314 2.484 1.00 76.06 116 VAL A CA 1
ATOM 812 C C . VAL A 1 116 ? 28.493 17.984 3.171 1.00 76.06 116 VAL A C 1
ATOM 814 O O . VAL A 1 116 ? 27.552 17.304 2.766 1.00 76.06 116 VAL A O 1
ATOM 817 N N . VAL A 1 117 ? 29.211 17.631 4.240 1.00 75.25 117 VAL A N 1
ATOM 818 C CA . VAL A 1 117 ? 28.948 16.412 5.022 1.00 75.25 117 VAL A CA 1
ATOM 819 C C . VAL A 1 117 ? 27.560 16.463 5.658 1.00 75.25 117 VAL A C 1
ATOM 821 O O . VAL A 1 117 ? 26.839 15.474 5.591 1.00 75.25 117 VAL A O 1
ATOM 824 N N . ALA A 1 118 ? 27.133 17.608 6.194 1.00 68.69 118 ALA A N 1
ATOM 825 C CA . ALA A 1 118 ? 25.786 17.784 6.728 1.00 68.69 118 ALA A CA 1
ATOM 826 C C . ALA A 1 118 ? 24.718 17.604 5.639 1.00 68.69 118 ALA A C 1
ATOM 828 O O . ALA A 1 118 ? 23.735 16.910 5.868 1.00 68.69 118 ALA A O 1
ATOM 829 N N . VAL A 1 119 ? 24.922 18.146 4.433 1.00 70.25 119 VAL A N 1
ATOM 830 C CA . VAL A 1 119 ? 23.997 17.966 3.298 1.00 70.25 119 VAL A CA 1
ATOM 831 C C . VAL A 1 119 ? 23.942 16.508 2.827 1.00 70.25 119 VAL A C 1
ATOM 833 O O . VAL A 1 119 ? 22.861 16.016 2.499 1.00 70.25 119 VAL A O 1
ATOM 836 N N . VAL A 1 120 ? 25.077 15.804 2.813 1.00 67.31 120 VAL A N 1
ATOM 837 C CA . VAL A 1 120 ? 25.140 14.375 2.460 1.00 67.31 120 VAL A CA 1
ATOM 838 C C . VAL A 1 120 ? 24.484 13.515 3.544 1.00 67.31 120 VAL A C 1
ATOM 840 O O . VAL A 1 120 ? 23.695 12.641 3.210 1.00 67.31 120 VAL A O 1
ATOM 843 N N . MET A 1 121 ? 24.709 13.811 4.826 1.00 66.12 121 MET A N 1
ATOM 844 C CA . MET A 1 121 ? 24.074 13.109 5.952 1.00 66.12 121 MET A CA 1
ATOM 845 C C . MET A 1 121 ? 22.574 13.432 6.079 1.00 66.12 121 MET A C 1
ATOM 847 O O . MET A 1 121 ? 21.803 12.593 6.539 1.00 66.12 121 MET A O 1
ATOM 851 N N . LEU A 1 122 ? 22.124 14.609 5.620 1.00 59.97 122 LEU A N 1
ATOM 852 C CA . LEU A 1 122 ? 20.696 14.939 5.488 1.00 59.97 122 LEU A CA 1
ATOM 853 C C . LEU A 1 122 ? 20.026 14.234 4.296 1.00 59.97 122 LEU A C 1
ATOM 855 O O . LEU A 1 122 ? 18.793 14.155 4.237 1.00 59.97 122 LEU A O 1
ATO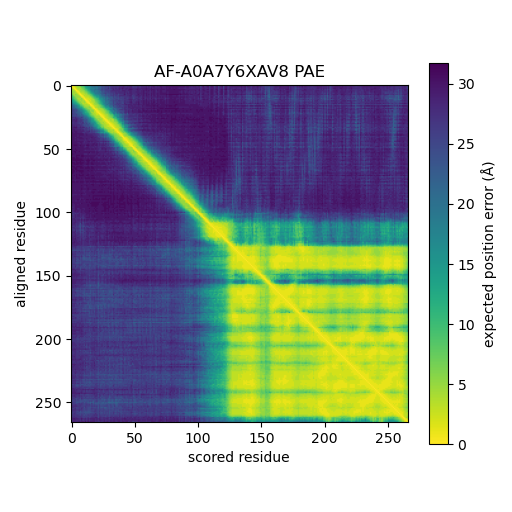M 859 N N . ARG A 1 123 ? 20.805 13.718 3.338 1.00 56.75 123 ARG A N 1
ATOM 860 C CA . ARG A 1 123 ? 20.322 12.779 2.323 1.00 56.75 123 ARG A CA 1
ATOM 861 C C . ARG A 1 123 ? 20.223 11.406 2.987 1.00 56.75 123 ARG A C 1
ATOM 863 O O . ARG A 1 123 ? 21.116 10.576 2.889 1.00 56.75 123 ARG A O 1
ATOM 870 N N . GLY A 1 124 ? 19.129 11.195 3.718 1.00 56.72 124 GLY A N 1
ATOM 871 C CA . GLY A 1 124 ? 18.829 9.889 4.296 1.00 56.72 124 GLY A CA 1
ATOM 872 C C . GLY A 1 124 ? 18.845 8.780 3.230 1.00 56.72 124 GLY A C 1
ATOM 873 O O . GLY A 1 124 ? 18.636 9.075 2.048 1.00 56.72 124 GLY A O 1
ATOM 874 N N . PRO A 1 125 ? 19.083 7.519 3.630 1.00 58.62 125 PRO A N 1
ATOM 875 C CA . PRO A 1 125 ? 19.054 6.365 2.738 1.00 58.62 125 PRO A CA 1
ATOM 876 C C . PRO A 1 125 ? 17.613 6.110 2.274 1.00 58.62 125 PRO A C 1
ATOM 878 O O . PRO A 1 125 ? 16.876 5.313 2.853 1.00 58.62 125 PRO A O 1
ATOM 881 N N . GLY A 1 126 ? 17.179 6.854 1.263 1.00 63.69 126 GLY A N 1
ATOM 882 C CA . GLY A 1 126 ? 15.923 6.626 0.569 1.00 63.69 126 GLY A CA 1
ATOM 883 C C . GLY A 1 126 ? 16.174 5.728 -0.627 1.00 63.69 126 GLY A C 1
ATOM 884 O O . GLY A 1 126 ? 17.037 6.039 -1.443 1.00 63.69 126 GLY A O 1
ATOM 885 N N . SER A 1 127 ? 15.426 4.633 -0.745 1.00 73.94 127 SER A N 1
ATOM 886 C CA . SER A 1 127 ? 15.433 3.863 -1.984 1.00 73.94 127 SER A CA 1
ATOM 887 C C . SER A 1 127 ? 14.747 4.659 -3.086 1.00 73.94 127 SER A C 1
ATOM 889 O O . SER A 1 127 ? 13.640 5.170 -2.887 1.00 73.94 127 SER A O 1
ATOM 891 N N . VAL A 1 128 ? 15.381 4.752 -4.250 1.00 84.81 128 VAL A N 1
ATOM 892 C CA . VAL A 1 128 ? 14.788 5.378 -5.430 1.00 84.81 128 VAL A CA 1
ATOM 893 C C . VAL A 1 128 ? 14.059 4.309 -6.240 1.00 84.81 128 VAL A C 1
ATOM 895 O O . VAL A 1 128 ? 14.589 3.232 -6.513 1.00 84.81 128 VAL A O 1
ATOM 898 N N . PHE A 1 129 ? 12.821 4.604 -6.634 1.00 89.69 129 PHE A N 1
ATOM 899 C CA . PHE A 1 129 ? 12.053 3.753 -7.539 1.00 89.69 129 PHE A CA 1
ATOM 900 C C . PHE A 1 129 ? 12.350 4.155 -8.980 1.00 89.69 129 PHE A C 1
ATOM 902 O O . PHE A 1 129 ? 12.025 5.265 -9.405 1.00 89.69 129 PHE A O 1
ATOM 909 N N . LEU A 1 130 ? 12.991 3.258 -9.725 1.00 92.44 130 LEU A N 1
ATOM 910 C CA . LEU A 1 130 ? 13.325 3.461 -11.132 1.00 92.44 130 LEU A CA 1
ATOM 911 C C . LEU A 1 130 ? 12.184 2.974 -12.027 1.00 92.44 130 LEU A C 1
ATOM 913 O O . LEU A 1 130 ? 11.452 2.060 -11.658 1.00 92.44 130 LEU A O 1
ATOM 917 N N . ASN A 1 131 ? 12.081 3.549 -13.230 1.00 93.56 131 ASN A N 1
ATOM 918 C CA . ASN A 1 131 ? 11.127 3.152 -14.276 1.00 93.56 131 ASN A CA 1
ATOM 919 C C . ASN A 1 131 ? 9.640 3.212 -13.882 1.00 93.56 131 ASN A C 1
ATOM 921 O O . ASN A 1 131 ? 8.828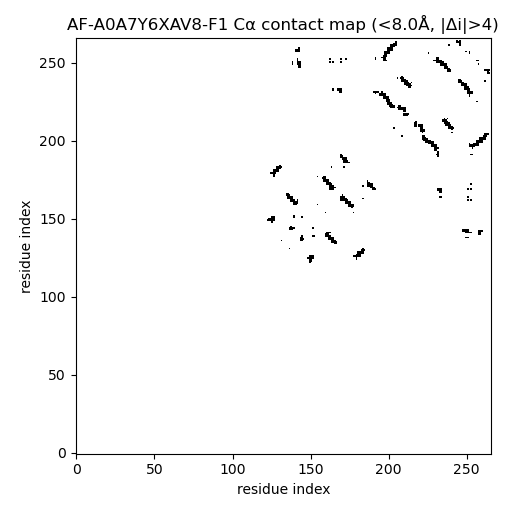 2.484 -14.459 1.00 93.56 131 ASN A O 1
ATOM 925 N N . LEU A 1 132 ? 9.290 4.080 -12.932 1.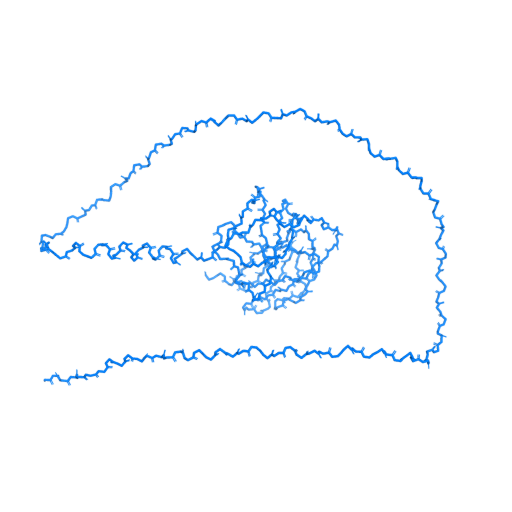00 93.81 132 LEU A N 1
ATOM 926 C CA . LEU A 1 132 ? 7.905 4.368 -12.583 1.00 93.81 132 LEU A CA 1
ATOM 927 C C . LEU A 1 132 ? 7.213 5.084 -13.750 1.00 93.81 132 LEU A C 1
ATOM 929 O O . LEU A 1 132 ? 7.752 6.053 -14.292 1.00 93.81 132 LEU A O 1
ATOM 933 N N . GLU A 1 133 ? 6.049 4.594 -14.165 1.00 94.88 133 GLU A N 1
ATOM 934 C CA . GLU A 1 133 ? 5.265 5.246 -15.216 1.00 94.88 133 GLU A CA 1
ATOM 935 C C . GLU A 1 133 ? 4.485 6.457 -14.675 1.00 94.88 133 GLU A C 1
ATOM 937 O O . GLU A 1 133 ? 4.242 6.594 -13.476 1.00 94.88 133 GLU A O 1
ATOM 942 N N . GLU A 1 134 ? 4.094 7.372 -15.563 1.00 93.94 134 GLU A N 1
ATOM 943 C CA . GLU A 1 134 ? 3.293 8.534 -15.173 1.00 93.94 134 GLU A CA 1
ATOM 944 C C . GLU A 1 134 ? 1.931 8.082 -14.620 1.00 93.94 134 GLU A C 1
ATOM 946 O O . GLU A 1 134 ? 1.231 7.277 -15.235 1.00 93.94 134 GLU A O 1
ATOM 951 N N . GLY A 1 135 ? 1.572 8.580 -13.433 1.00 94.25 135 GLY A N 1
ATOM 952 C CA . GLY A 1 135 ? 0.364 8.163 -12.714 1.00 94.25 135 GLY A CA 1
ATOM 953 C C . GLY A 1 135 ? 0.465 6.796 -12.024 1.00 94.25 135 GLY A C 1
ATOM 954 O O . GLY A 1 135 ? -0.538 6.314 -11.493 1.00 94.25 135 GLY A O 1
ATOM 955 N N . GLU A 1 136 ? 1.641 6.160 -12.023 1.00 95.94 136 GLU A N 1
ATOM 956 C CA . GLU A 1 136 ? 1.894 4.944 -11.254 1.00 95.94 136 GLU A CA 1
ATOM 957 C C . GLU A 1 136 ? 2.272 5.296 -9.807 1.00 95.94 136 GLU A C 1
ATOM 959 O O . GLU A 1 136 ? 3.131 6.138 -9.544 1.00 95.94 136 GLU A O 1
ATOM 964 N N . HIS A 1 137 ? 1.619 4.648 -8.848 1.00 96.88 137 HIS A N 1
ATOM 965 C CA . HIS A 1 137 ? 1.858 4.819 -7.420 1.00 96.88 137 HIS A CA 1
ATOM 966 C C . HIS A 1 137 ? 2.547 3.584 -6.849 1.00 96.88 137 HIS A C 1
ATOM 968 O O . HIS A 1 137 ? 2.232 2.452 -7.220 1.00 96.88 137 HIS A O 1
ATOM 974 N N . VAL A 1 138 ? 3.464 3.799 -5.909 1.00 95.88 138 VAL A N 1
ATOM 975 C CA . VAL A 1 138 ? 4.206 2.726 -5.243 1.00 95.88 138 VAL A CA 1
ATOM 976 C C . VAL A 1 138 ? 3.639 2.487 -3.852 1.00 95.88 138 VAL A C 1
ATOM 978 O O . VAL A 1 138 ? 3.395 3.423 -3.093 1.00 95.88 138 VAL A O 1
ATOM 981 N N . TYR A 1 139 ? 3.478 1.214 -3.513 1.00 96.06 139 TYR A N 1
ATOM 982 C CA . TYR A 1 139 ? 3.016 0.736 -2.223 1.00 96.06 139 TYR A CA 1
ATOM 983 C C . TYR A 1 139 ? 4.058 -0.182 -1.608 1.00 96.06 139 TYR A C 1
ATOM 985 O O . TYR A 1 139 ? 4.498 -1.153 -2.227 1.00 96.06 139 TYR A O 1
ATOM 993 N N . VAL A 1 140 ? 4.417 0.099 -0.361 1.00 94.44 140 VAL A N 1
ATOM 994 C CA . VAL A 1 140 ? 5.396 -0.669 0.409 1.00 94.44 140 VAL A CA 1
ATOM 995 C C . VAL A 1 140 ? 4.697 -1.240 1.630 1.00 94.44 140 VAL A C 1
ATOM 997 O O . VAL A 1 140 ? 4.098 -0.504 2.411 1.00 94.44 140 VAL A O 1
ATOM 1000 N N . GLY A 1 141 ? 4.685 -2.568 1.759 1.00 93.56 141 GLY A N 1
ATOM 1001 C CA . GLY A 1 141 ? 3.888 -3.244 2.790 1.00 93.56 141 GLY A CA 1
ATOM 1002 C C . GLY A 1 141 ? 2.380 -2.978 2.669 1.00 93.56 141 GLY A C 1
ATOM 1003 O O . GLY A 1 141 ? 1.643 -3.160 3.631 1.00 93.56 141 GLY A O 1
ATOM 1004 N N . GLY A 1 142 ? 1.922 -2.545 1.489 1.00 95.69 142 GLY A N 1
ATOM 1005 C CA . GLY A 1 142 ? 0.536 -2.160 1.226 1.00 95.69 142 GLY A CA 1
ATOM 1006 C C . GLY A 1 142 ? 0.194 -0.702 1.545 1.00 95.69 142 GLY A C 1
ATOM 1007 O O . GLY A 1 142 ? -0.952 -0.318 1.352 1.00 95.69 142 GLY A O 1
ATOM 1008 N N . VAL A 1 143 ? 1.148 0.130 1.978 1.00 95.56 143 VAL A N 1
ATOM 1009 C CA . VAL A 1 143 ? 0.935 1.564 2.251 1.00 95.56 143 VAL A CA 1
ATOM 1010 C C . VAL A 1 143 ? 1.563 2.413 1.147 1.00 95.56 143 VAL A C 1
ATOM 1012 O O . VAL A 1 143 ? 2.697 2.150 0.745 1.00 95.56 143 VAL A O 1
ATOM 1015 N N . ARG A 1 144 ? 0.833 3.418 0.646 1.00 95.31 144 ARG A N 1
ATOM 1016 C CA . ARG A 1 144 ? 1.312 4.306 -0.423 1.00 95.31 144 ARG A CA 1
ATOM 1017 C C . ARG A 1 144 ? 2.518 5.111 0.034 1.00 95.31 144 ARG A C 1
ATOM 1019 O O . ARG A 1 144 ? 2.502 5.708 1.112 1.00 95.31 144 ARG A O 1
ATOM 1026 N N . LEU A 1 145 ? 3.518 5.170 -0.830 1.00 92.69 145 LEU A N 1
ATOM 1027 C CA . LEU A 1 145 ? 4.665 6.044 -0.687 1.00 92.69 145 LEU A CA 1
ATOM 1028 C C . LEU A 1 145 ? 4.424 7.337 -1.476 1.00 92.69 145 LEU A C 1
ATOM 1030 O O . LEU A 1 145 ? 4.079 7.293 -2.658 1.00 92.69 145 LEU A O 1
ATOM 1034 N N . GLU A 1 146 ? 4.588 8.487 -0.825 1.00 88.06 146 GLU A N 1
ATOM 1035 C CA . GLU A 1 146 ? 4.424 9.779 -1.491 1.00 88.06 146 GLU A CA 1
ATOM 1036 C C . GLU A 1 146 ? 5.639 10.100 -2.377 1.00 88.06 146 GLU A C 1
ATOM 1038 O O . GLU A 1 146 ? 6.781 9.841 -1.981 1.00 88.06 146 GLU A O 1
ATOM 1043 N N . PRO A 1 147 ? 5.444 10.696 -3.566 1.00 80.50 147 PRO A N 1
ATOM 1044 C CA . PRO A 1 147 ? 6.554 11.131 -4.401 1.00 80.50 147 PRO A CA 1
ATOM 1045 C C . PRO A 1 147 ? 7.499 12.056 -3.622 1.00 80.50 147 PRO A C 1
ATOM 1047 O O . PRO A 1 147 ? 7.094 13.088 -3.091 1.00 80.50 147 PRO A O 1
ATOM 1050 N N . GLY A 1 148 ? 8.777 11.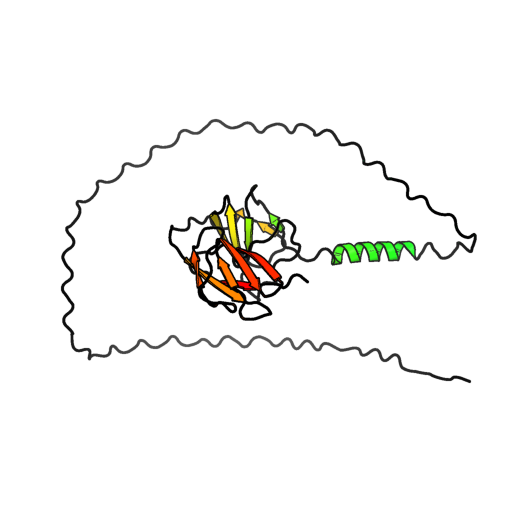684 -3.541 1.00 73.06 148 GLY A N 1
ATOM 1051 C CA . GLY A 1 148 ? 9.790 12.465 -2.826 1.00 73.06 148 GLY A CA 1
ATOM 1052 C C . GLY A 1 148 ? 9.878 12.209 -1.318 1.00 73.06 148 GLY A C 1
ATOM 1053 O O . GLY A 1 148 ? 10.701 12.848 -0.654 1.00 73.06 148 GLY A O 1
ATOM 1054 N N . SER A 1 149 ? 9.109 11.267 -0.758 1.00 73.44 149 SER A N 1
ATOM 1055 C CA . SER A 1 149 ? 9.347 10.813 0.615 1.00 73.44 149 SER A CA 1
ATOM 1056 C C . SER A 1 149 ? 10.725 10.148 0.705 1.00 73.44 149 SER A C 1
ATOM 1058 O O . SER A 1 149 ? 10.985 9.130 0.067 1.00 73.44 149 SER A O 1
ATOM 1060 N N . LYS A 1 150 ? 11.623 10.756 1.487 1.00 59.16 150 LYS A N 1
ATOM 1061 C CA . LYS A 1 150 ? 13.043 10.374 1.577 1.00 59.16 150 LYS A CA 1
ATOM 1062 C C . LYS A 1 150 ? 13.302 9.121 2.410 1.00 59.16 150 LYS A C 1
ATOM 1064 O O . LYS A 1 150 ? 14.417 8.616 2.397 1.00 59.16 150 LYS A O 1
ATOM 1069 N N . SER A 1 151 ? 12.313 8.646 3.158 1.00 61.62 151 SER A N 1
ATOM 1070 C CA . SER A 1 151 ? 12.436 7.450 3.978 1.00 61.62 151 SER A CA 1
ATOM 1071 C C . SER A 1 151 ? 11.357 6.455 3.601 1.00 61.62 151 SER A C 1
ATOM 1073 O O . SER A 1 151 ? 10.161 6.744 3.645 1.00 61.62 151 SER A O 1
ATOM 1075 N N . LEU A 1 152 ? 11.798 5.251 3.251 1.00 65.31 152 LEU A N 1
ATOM 1076 C CA . LEU A 1 152 ? 10.916 4.105 3.319 1.00 65.31 152 LEU A CA 1
ATOM 1077 C C . LEU A 1 152 ? 10.532 3.889 4.786 1.00 65.31 152 LEU A C 1
ATOM 1079 O O . LEU A 1 152 ? 11.379 4.083 5.667 1.00 65.31 152 LEU A O 1
ATOM 1083 N N . PRO A 1 153 ? 9.283 3.490 5.082 1.00 64.81 153 PRO A N 1
ATOM 1084 C CA . PRO A 1 153 ? 8.970 2.975 6.405 1.00 64.81 153 PRO A CA 1
ATOM 1085 C C . PRO A 1 153 ? 9.964 1.848 6.691 1.00 64.81 153 PRO A C 1
ATOM 1087 O O . PRO A 1 153 ? 10.072 0.918 5.892 1.00 64.81 153 PRO A O 1
ATOM 1090 N N . ALA A 1 154 ? 10.754 1.999 7.761 1.00 54.84 154 ALA A N 1
ATOM 1091 C CA . ALA A 1 154 ? 11.842 1.085 8.081 1.00 54.84 154 ALA A CA 1
ATOM 1092 C C . ALA A 1 154 ? 11.292 -0.349 8.066 1.00 54.84 154 ALA A C 1
ATOM 1094 O O . ALA A 1 154 ? 10.417 -0.659 8.882 1.00 54.84 154 ALA A O 1
ATOM 1095 N N . PRO A 1 155 ? 11.717 -1.202 7.116 1.00 57.00 155 PRO A N 1
ATOM 1096 C CA . PRO A 1 155 ? 11.193 -2.548 7.068 1.00 57.00 155 PRO A CA 1
ATOM 1097 C C . PRO A 1 155 ? 11.626 -3.278 8.341 1.00 57.00 155 PRO A C 1
ATOM 1099 O O . PRO A 1 155 ? 12.796 -3.178 8.729 1.00 57.00 155 PRO A O 1
ATOM 1102 N N . PRO A 1 156 ? 10.731 -4.042 8.987 1.00 55.06 156 PRO A N 1
ATOM 1103 C CA . PRO A 1 156 ? 11.185 -5.070 9.904 1.00 55.06 156 PRO A CA 1
ATOM 1104 C C . PRO A 1 156 ? 12.112 -5.998 9.113 1.00 55.06 156 PRO A C 1
ATOM 1106 O O . PRO A 1 156 ? 11.849 -6.302 7.950 1.00 55.06 156 PRO A O 1
ATOM 1109 N N . THR A 1 157 ? 13.227 -6.385 9.719 1.00 69.62 157 THR A N 1
ATOM 1110 C CA . THR A 1 157 ? 14.268 -7.256 9.164 1.00 69.62 157 THR A CA 1
ATOM 1111 C C . THR A 1 157 ? 13.664 -8.368 8.291 1.00 69.62 157 THR A C 1
ATOM 1113 O O . THR A 1 157 ? 13.053 -9.297 8.814 1.00 69.62 157 THR A O 1
ATOM 1116 N N . GLY A 1 158 ? 13.778 -8.273 6.959 1.00 81.56 158 GLY A N 1
ATOM 1117 C CA . GLY A 1 158 ? 13.142 -9.239 6.057 1.00 81.56 158 GLY A CA 1
ATOM 1118 C C . GLY A 1 158 ? 12.866 -8.734 4.635 1.00 81.56 158 GLY A C 1
ATOM 1119 O O . GLY A 1 158 ? 13.188 -7.592 4.298 1.00 81.56 158 GLY A O 1
ATOM 1120 N N . PRO A 1 159 ? 12.297 -9.600 3.773 1.00 86.44 159 PRO A N 1
ATOM 1121 C CA . PRO A 1 159 ? 11.858 -9.216 2.438 1.00 86.44 159 PRO A CA 1
ATOM 1122 C C . PRO A 1 159 ? 10.709 -8.206 2.521 1.00 86.44 159 PRO A C 1
ATOM 1124 O O . PRO A 1 159 ? 9.717 -8.415 3.219 1.00 86.44 159 PRO A O 1
ATOM 1127 N N . MET A 1 160 ? 10.838 -7.118 1.772 1.00 88.88 160 MET A N 1
ATOM 1128 C CA . MET A 1 160 ? 9.837 -6.069 1.658 1.00 88.88 160 MET A CA 1
ATOM 1129 C C . MET A 1 160 ? 8.885 -6.396 0.511 1.00 88.88 160 MET A C 1
ATOM 1131 O O . MET A 1 160 ? 9.319 -6.647 -0.614 1.00 88.88 160 MET A O 1
ATOM 1135 N N . LEU A 1 161 ? 7.584 -6.367 0.788 1.00 93.25 161 LEU A N 1
ATOM 1136 C CA . LEU A 1 161 ? 6.561 -6.467 -0.246 1.00 93.25 161 LEU A CA 1
ATOM 1137 C C . LEU A 1 161 ? 6.383 -5.103 -0.911 1.00 93.25 161 LEU A C 1
ATOM 1139 O O . LEU A 1 161 ? 6.117 -4.108 -0.230 1.00 93.25 161 LEU A O 1
ATOM 1143 N N . ILE A 1 162 ? 6.515 -5.080 -2.233 1.00 95.06 162 ILE A N 1
ATOM 1144 C CA . ILE A 1 162 ? 6.334 -3.894 -3.064 1.00 95.06 162 ILE A CA 1
ATOM 1145 C C . ILE A 1 162 ? 5.248 -4.186 -4.082 1.00 95.06 162 ILE A C 1
ATOM 1147 O O . ILE A 1 162 ? 5.243 -5.232 -4.732 1.00 95.06 162 ILE A O 1
ATOM 1151 N N . ALA A 1 163 ? 4.330 -3.244 -4.212 1.00 96.88 163 ALA A N 1
ATOM 1152 C CA . ALA A 1 163 ? 3.283 -3.265 -5.208 1.00 96.88 163 ALA A CA 1
ATOM 1153 C C . ALA A 1 163 ? 3.231 -1.916 -5.919 1.00 96.88 163 ALA A C 1
ATOM 1155 O O . ALA A 1 163 ? 3.529 -0.882 -5.323 1.00 96.88 163 ALA A O 1
ATOM 1156 N N . THR A 1 164 ? 2.841 -1.922 -7.187 1.00 97.38 164 THR A N 1
ATOM 1157 C CA . THR A 1 164 ? 2.539 -0.699 -7.927 1.00 97.38 164 THR A CA 1
ATOM 1158 C C . THR A 1 164 ? 1.087 -0.694 -8.360 1.00 97.38 164 THR A C 1
ATOM 1160 O O . THR A 1 164 ? 0.519 -1.744 -8.678 1.00 97.38 164 THR A O 1
ATOM 1163 N N . ALA A 1 165 ? 0.479 0.486 -8.369 1.00 97.44 165 ALA A N 1
ATOM 1164 C CA . ALA A 1 165 ? -0.844 0.693 -8.930 1.00 97.44 165 ALA A CA 1
ATOM 1165 C C . ALA A 1 165 ? -0.798 1.717 -10.052 1.00 97.44 165 ALA A C 1
ATOM 1167 O O . ALA A 1 165 ? -0.119 2.730 -9.943 1.00 97.44 165 ALA A O 1
ATOM 1168 N N . LEU A 1 166 ? -1.570 1.468 -11.103 1.00 96.62 166 LEU A N 1
ATOM 1169 C CA . LEU A 1 166 ? -1.808 2.417 -12.181 1.00 96.62 166 LEU A CA 1
ATOM 1170 C C . LEU A 1 166 ? -3.320 2.602 -12.312 1.00 96.62 166 LEU A C 1
ATOM 1172 O O . LEU A 1 166 ? -4.058 1.616 -12.386 1.00 96.62 166 LEU A O 1
ATOM 1176 N N . ASN A 1 167 ? -3.787 3.852 -12.340 1.00 95.81 167 ASN A N 1
ATOM 1177 C CA . ASN A 1 167 ? -5.215 4.183 -12.430 1.00 95.81 167 ASN A CA 1
ATOM 1178 C C . ASN A 1 167 ? -6.069 3.514 -11.332 1.00 95.81 167 ASN A C 1
ATOM 1180 O O . ASN A 1 167 ? -7.123 2.939 -11.620 1.00 95.81 167 ASN A O 1
ATOM 1184 N N . GLY A 1 168 ? -5.605 3.520 -10.079 1.00 96.00 168 GLY A N 1
ATOM 1185 C CA . GLY A 1 168 ? -6.368 2.938 -8.971 1.00 96.00 168 GLY A CA 1
ATOM 1186 C C . GLY A 1 168 ? -6.329 1.412 -8.873 1.00 96.00 168 GLY A C 1
ATOM 1187 O O . GLY A 1 168 ? -7.016 0.854 -8.019 1.00 96.00 168 GLY A O 1
ATOM 1188 N N . ARG A 1 169 ? -5.575 0.710 -9.729 1.00 96.88 169 ARG A N 1
ATOM 1189 C CA . ARG A 1 169 ? -5.556 -0.762 -9.790 1.00 96.88 169 ARG A CA 1
ATOM 1190 C C . ARG A 1 169 ? -4.149 -1.315 -9.659 1.00 96.88 169 ARG A C 1
ATOM 1192 O O . ARG A 1 169 ? -3.222 -0.769 -10.249 1.00 96.88 169 ARG A O 1
ATOM 1199 N N . LEU A 1 170 ? -4.012 -2.429 -8.940 1.00 97.06 170 LEU A N 1
ATOM 1200 C CA . LEU A 1 170 ? -2.757 -3.169 -8.822 1.00 97.06 170 LEU A CA 1
ATOM 1201 C C . LEU A 1 170 ? -2.265 -3.577 -10.214 1.00 97.06 170 LEU A C 1
ATOM 1203 O O . LEU A 1 170 ? -2.991 -4.229 -10.965 1.00 97.06 170 LEU A O 1
ATOM 1207 N N . ARG A 1 171 ? -1.026 -3.201 -10.523 1.00 97.19 171 ARG A N 1
ATOM 1208 C CA . ARG A 1 171 ? -0.370 -3.484 -11.796 1.00 97.19 171 ARG A CA 1
ATOM 1209 C C . ARG A 1 171 ? 0.767 -4.472 -11.639 1.00 97.19 171 ARG A C 1
ATOM 1211 O O . ARG A 1 171 ? 0.845 -5.410 -12.420 1.00 97.19 171 ARG A O 1
ATOM 1218 N N . ARG A 1 172 ? 1.649 -4.261 -10.662 1.00 97.12 172 ARG A N 1
ATOM 1219 C CA . ARG A 1 172 ? 2.775 -5.158 -10.386 1.00 97.12 172 ARG A CA 1
ATOM 1220 C C . ARG A 1 172 ? 2.898 -5.432 -8.906 1.00 97.12 172 ARG A C 1
ATOM 1222 O O . ARG A 1 172 ? 2.511 -4.603 -8.084 1.00 97.12 172 ARG A O 1
ATOM 1229 N N . PHE A 1 173 ? 3.448 -6.586 -8.565 1.00 96.19 173 PHE A N 1
ATOM 1230 C CA . PHE A 1 173 ? 3.770 -6.923 -7.188 1.00 96.19 173 PHE A CA 1
ATOM 1231 C C . PHE A 1 173 ? 4.961 -7.872 -7.112 1.00 96.19 173 PHE A C 1
ATOM 1233 O O . PHE A 1 173 ? 5.230 -8.657 -8.022 1.00 96.19 173 PHE A O 1
ATOM 1240 N N . GLY A 1 174 ? 5.678 -7.806 -6.001 1.00 95.31 174 GLY A N 1
ATOM 1241 C CA . GLY A 1 174 ? 6.774 -8.711 -5.720 1.00 95.31 174 GLY A CA 1
ATOM 1242 C C . GLY A 1 174 ? 7.363 -8.469 -4.344 1.00 95.31 174 GLY A C 1
ATOM 1243 O O . GLY A 1 174 ? 6.982 -7.550 -3.619 1.00 95.31 174 GLY A O 1
ATOM 1244 N N . THR A 1 175 ? 8.314 -9.316 -3.984 1.00 93.31 175 THR A N 1
ATOM 1245 C CA . THR A 1 175 ? 9.137 -9.132 -2.793 1.00 93.31 175 THR A CA 1
ATOM 1246 C C . THR A 1 175 ? 10.544 -8.763 -3.221 1.00 93.31 175 THR A C 1
ATOM 1248 O O . THR A 1 175 ? 11.109 -9.426 -4.089 1.00 93.31 175 THR A O 1
ATOM 1251 N N . THR A 1 176 ? 11.137 -7.763 -2.585 1.00 90.50 176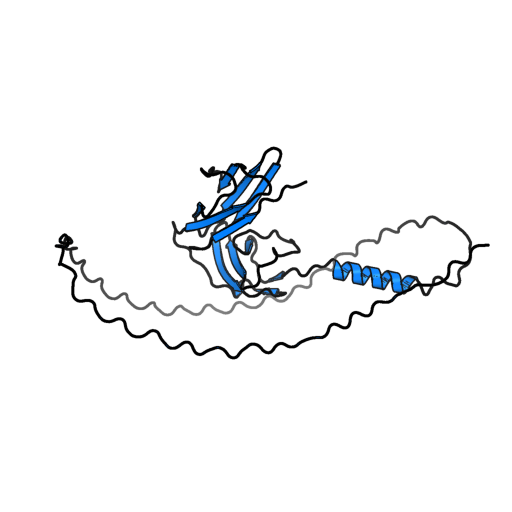 THR A N 1
ATOM 1252 C CA . THR A 1 176 ? 12.546 -7.417 -2.783 1.00 90.50 176 THR A CA 1
ATOM 1253 C C . THR A 1 176 ? 13.240 -7.242 -1.442 1.00 90.50 176 THR A C 1
ATOM 1255 O O . THR A 1 176 ? 12.607 -7.052 -0.405 1.00 90.50 176 THR A O 1
ATOM 1258 N N . GLN A 1 177 ? 14.564 -7.312 -1.453 1.00 88.19 177 GLN A N 1
ATOM 1259 C CA . GLN A 1 177 ? 15.360 -6.827 -0.333 1.00 88.19 177 GLN A CA 1
ATOM 1260 C C . GLN A 1 177 ? 15.483 -5.304 -0.436 1.00 88.19 177 GLN A C 1
ATOM 1262 O O . GLN A 1 177 ? 15.413 -4.751 -1.537 1.00 88.19 177 GLN A O 1
ATOM 1267 N N . LEU A 1 178 ? 15.661 -4.635 0.704 1.00 83.25 178 LEU A N 1
ATOM 1268 C CA . LEU A 1 178 ? 15.943 -3.204 0.736 1.00 83.25 178 LEU A CA 1
ATOM 1269 C C . LEU A 1 178 ? 17.243 -2.938 -0.039 1.00 83.25 178 LEU A C 1
ATOM 1271 O O . LEU A 1 178 ? 18.291 -3.488 0.296 1.00 83.25 178 LEU A O 1
ATOM 1275 N N . ARG A 1 179 ? 17.154 -2.141 -1.103 1.00 81.44 179 ARG A N 1
ATOM 1276 C CA . ARG A 1 179 ? 18.272 -1.743 -1.971 1.00 81.44 179 ARG A CA 1
ATOM 1277 C C . ARG A 1 179 ? 18.196 -0.244 -2.229 1.00 81.44 179 ARG A C 1
ATOM 1279 O O . ARG A 1 179 ? 17.137 0.348 -2.045 1.00 81.44 179 ARG A O 1
ATOM 1286 N N . GLU A 1 180 ? 19.306 0.354 -2.644 1.00 79.00 180 GLU A N 1
ATOM 1287 C CA . GLU A 1 180 ? 19.377 1.783 -2.988 1.00 79.00 180 GLU A CA 1
ATOM 1288 C C . GLU A 1 180 ? 18.461 2.116 -4.173 1.00 79.00 180 GLU A C 1
ATOM 1290 O O . GLU A 1 180 ? 17.705 3.079 -4.106 1.00 79.00 180 GLU A O 1
ATOM 1295 N N . ASP A 1 181 ? 18.424 1.241 -5.181 1.00 87.38 181 ASP A N 1
ATOM 1296 C CA . ASP A 1 181 ? 17.586 1.398 -6.367 1.00 87.38 181 ASP A CA 1
ATOM 1297 C C . ASP A 1 181 ? 16.674 0.182 -6.561 1.00 87.38 181 ASP A C 1
ATOM 1299 O O . ASP A 1 181 ? 17.122 -0.972 -6.565 1.00 87.38 181 ASP A O 1
ATOM 1303 N N . ILE A 1 182 ? 15.378 0.441 -6.735 1.00 89.75 182 ILE A N 1
ATOM 1304 C CA . ILE A 1 182 ? 14.356 -0.582 -6.970 1.00 89.75 182 ILE A CA 1
ATOM 1305 C C . ILE A 1 182 ? 13.731 -0.324 -8.339 1.00 89.75 182 ILE A C 1
ATOM 1307 O O . ILE A 1 182 ? 12.965 0.621 -8.519 1.00 89.75 182 ILE A O 1
ATOM 1311 N N . ASP A 1 183 ? 14.045 -1.175 -9.316 1.00 93.50 183 ASP A N 1
ATOM 1312 C CA . ASP A 1 183 ? 13.433 -1.113 -10.645 1.00 93.50 183 ASP A CA 1
ATOM 1313 C C . ASP A 1 183 ? 12.063 -1.800 -10.646 1.00 93.50 183 ASP A C 1
ATOM 1315 O O . ASP A 1 183 ? 11.965 -3.030 -10.568 1.00 93.50 183 ASP A O 1
ATOM 1319 N N . VAL A 1 184 ? 10.991 -1.014 -10.783 1.00 94.00 184 VAL A N 1
ATOM 1320 C CA . VAL A 1 184 ? 9.612 -1.528 -10.748 1.00 94.00 184 VAL A CA 1
ATOM 1321 C C . VAL A 1 184 ? 9.265 -2.426 -11.938 1.00 94.00 184 VAL A C 1
ATOM 1323 O O . VAL A 1 184 ? 8.259 -3.132 -11.890 1.00 94.00 184 VAL A O 1
ATOM 1326 N N . ARG A 1 185 ? 10.067 -2.439 -13.013 1.00 94.44 185 ARG A N 1
ATOM 1327 C CA . ARG A 1 185 ? 9.873 -3.354 -14.157 1.00 94.44 185 ARG A CA 1
ATOM 1328 C C . ARG A 1 185 ? 10.308 -4.782 -13.865 1.00 94.44 185 ARG A C 1
ATOM 1330 O O . ARG A 1 185 ? 9.922 -5.690 -14.590 1.00 94.44 185 ARG A O 1
ATOM 1337 N N . THR A 1 186 ? 11.107 -4.975 -12.822 1.00 94.44 186 THR A N 1
ATOM 1338 C CA . THR A 1 186 ? 11.525 -6.312 -12.382 1.00 94.44 186 THR A CA 1
ATOM 1339 C C . THR A 1 186 ? 10.454 -7.013 -11.548 1.00 94.44 186 THR A C 1
ATOM 1341 O O . THR A 1 186 ? 10.534 -8.222 -11.334 1.00 94.44 186 THR A O 1
ATOM 1344 N N . LEU A 1 187 ? 9.439 -6.270 -11.089 1.00 95.62 187 LEU A N 1
ATOM 1345 C CA . LEU A 1 187 ? 8.282 -6.821 -10.392 1.00 95.62 187 LEU A CA 1
ATOM 1346 C C . LEU A 1 187 ? 7.383 -7.577 -11.376 1.00 95.62 187 LEU A C 1
ATOM 1348 O O . LEU A 1 187 ? 7.237 -7.179 -12.531 1.00 95.62 187 LEU A O 1
ATOM 1352 N N . ALA A 1 188 ? 6.747 -8.647 -10.904 1.00 96.56 188 ALA A N 1
ATOM 1353 C CA . ALA A 1 188 ? 5.822 -9.414 -11.724 1.00 96.56 188 ALA A CA 1
ATOM 1354 C C . ALA A 1 188 ? 4.535 -8.616 -11.962 1.00 96.56 188 ALA A C 1
ATOM 1356 O O . ALA A 1 188 ? 4.006 -7.996 -11.035 1.00 96.56 188 ALA A O 1
ATOM 1357 N N . ASP A 1 189 ? 4.003 -8.670 -13.182 1.00 96.56 189 ASP A N 1
ATOM 1358 C CA . ASP A 1 189 ? 2.683 -8.119 -13.464 1.00 96.56 189 ASP A CA 1
ATOM 1359 C C . ASP A 1 189 ? 1.612 -8.889 -12.671 1.00 96.56 189 ASP A C 1
ATOM 1361 O O . ASP A 1 189 ? 1.602 -10.121 -12.596 1.00 96.56 189 ASP A O 1
ATOM 1365 N N . ALA A 1 190 ? 0.699 -8.142 -12.059 1.00 93.12 190 ALA A N 1
ATOM 1366 C CA . ALA A 1 190 ? -0.417 -8.643 -11.281 1.00 93.12 190 ALA A CA 1
ATOM 1367 C C . ALA A 1 190 ? -1.722 -8.380 -12.028 1.00 93.12 190 ALA A C 1
ATOM 1369 O O . ALA A 1 190 ? -2.013 -7.259 -12.435 1.00 93.12 190 ALA A O 1
ATOM 1370 N N . MET A 1 191 ? -2.560 -9.406 -12.121 1.00 90.94 191 MET A N 1
ATOM 1371 C CA . MET A 1 191 ? -3.951 -9.275 -12.543 1.00 90.94 191 MET A CA 1
ATOM 1372 C C . MET A 1 191 ? -4.837 -9.838 -11.431 1.00 90.94 191 MET A C 1
ATOM 1374 O O . MET A 1 191 ? -5.198 -11.018 -11.472 1.00 90.94 191 MET A O 1
ATOM 1378 N N . PRO A 1 192 ? -5.132 -9.047 -10.383 1.00 85.12 192 PRO A N 1
ATOM 1379 C CA . PRO A 1 192 ? -5.961 -9.521 -9.286 1.00 85.12 192 PRO A CA 1
ATOM 1380 C C . PRO A 1 192 ? -7.359 -9.860 -9.806 1.00 85.12 192 PRO A C 1
ATOM 1382 O O . PRO A 1 192 ? -7.966 -9.104 -10.568 1.00 85.12 192 PRO A O 1
AT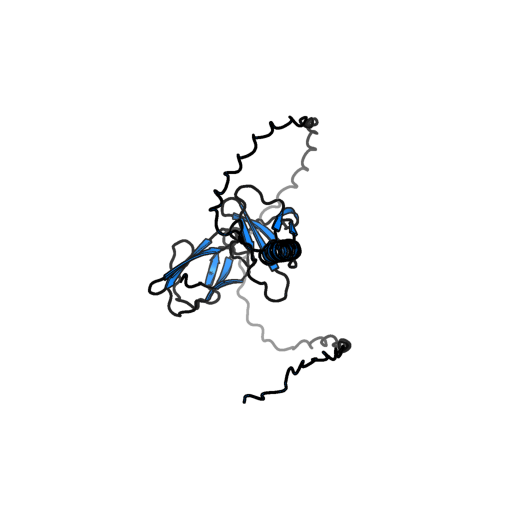OM 1385 N N . GLN A 1 193 ? -7.879 -11.010 -9.385 1.00 90.00 193 GLN A N 1
ATOM 1386 C CA . GLN A 1 193 ? -9.254 -11.376 -9.696 1.00 90.00 193 GLN A CA 1
ATOM 1387 C C . GLN A 1 193 ? -10.215 -10.478 -8.899 1.00 90.00 193 GLN A C 1
ATOM 1389 O O . GLN A 1 193 ? -9.959 -10.205 -7.718 1.00 90.00 193 GLN A O 1
ATOM 1394 N N . PRO A 1 194 ? -11.331 -10.032 -9.502 1.00 88.50 194 PRO A N 1
ATOM 1395 C CA . PRO A 1 194 ? -12.361 -9.296 -8.780 1.00 88.50 194 PRO A CA 1
ATOM 1396 C C . PRO A 1 194 ? -12.856 -10.067 -7.550 1.00 88.50 194 PRO A C 1
ATOM 1398 O O . PRO A 1 194 ? -13.011 -11.287 -7.594 1.00 88.50 194 PRO A O 1
ATOM 1401 N N . GLY A 1 195 ? -13.111 -9.356 -6.451 1.00 90.50 195 GLY A N 1
ATOM 1402 C CA . GLY A 1 195 ? -13.616 -9.950 -5.208 1.00 90.50 195 GLY A CA 1
ATOM 1403 C C . GLY A 1 195 ? -12.561 -10.650 -4.345 1.00 90.50 195 GLY A C 1
ATOM 1404 O O . GLY A 1 195 ? -12.899 -11.169 -3.280 1.00 90.50 195 GLY A O 1
ATOM 1405 N N . THR A 1 196 ? -11.289 -10.646 -4.756 1.00 95.62 196 THR A N 1
ATOM 1406 C CA . THR A 1 196 ? -10.189 -11.054 -3.874 1.00 95.62 196 THR A CA 1
ATOM 1407 C C . THR A 1 196 ? -10.042 -10.080 -2.708 1.00 95.62 196 THR A C 1
ATOM 1409 O O . THR A 1 196 ? -10.382 -8.899 -2.806 1.00 95.62 196 THR A O 1
ATOM 1412 N N . ARG A 1 197 ? -9.572 -10.585 -1.565 1.00 97.25 197 ARG A N 1
ATOM 1413 C CA . ARG A 1 197 ? -9.495 -9.806 -0.327 1.00 97.25 197 ARG A CA 1
ATOM 1414 C C . ARG A 1 197 ? -8.116 -9.876 0.310 1.00 97.25 197 ARG A C 1
ATOM 1416 O O . ARG A 1 197 ? -7.421 -10.889 0.207 1.00 97.25 197 ARG A O 1
ATOM 1423 N N . GLY A 1 198 ? -7.757 -8.790 0.978 1.00 96.75 198 GLY A N 1
ATOM 1424 C CA . GLY A 1 198 ? -6.652 -8.714 1.923 1.00 96.75 198 GLY A CA 1
ATOM 1425 C C . GLY A 1 198 ? -7.167 -8.458 3.336 1.00 96.75 198 GLY A C 1
ATOM 1426 O O . GLY A 1 198 ? -8.378 -8.439 3.593 1.00 96.75 198 GLY A O 1
ATOM 1427 N N . LEU A 1 199 ? -6.228 -8.264 4.251 1.00 97.88 199 LEU A N 1
ATOM 1428 C CA . LEU A 1 199 ? -6.478 -7.947 5.648 1.00 97.88 199 LEU A CA 1
ATOM 1429 C C . LEU A 1 199 ? -5.870 -6.581 5.972 1.00 97.88 199 LEU A C 1
ATOM 1431 O O . LEU A 1 199 ? -4.764 -6.273 5.541 1.00 97.88 199 LEU A O 1
ATOM 1435 N N . LEU A 1 200 ? -6.588 -5.778 6.747 1.00 97.62 200 LEU A N 1
ATOM 1436 C CA . LEU A 1 200 ? -6.154 -4.482 7.247 1.00 97.62 200 LEU A CA 1
ATOM 1437 C C . LEU A 1 200 ? -6.108 -4.517 8.773 1.00 97.62 200 LEU A C 1
ATOM 1439 O O . LEU A 1 200 ? -7.112 -4.796 9.434 1.00 97.62 200 LEU A O 1
ATOM 1443 N N . SER A 1 201 ? -4.952 -4.179 9.321 1.00 97.12 201 SER A N 1
ATOM 1444 C CA . SER A 1 201 ? -4.736 -3.943 10.739 1.00 97.12 201 SER A CA 1
ATOM 1445 C C . SER A 1 201 ? -4.370 -2.471 10.926 1.00 97.12 201 SER A C 1
ATOM 1447 O O . SER A 1 201 ? -3.449 -1.968 10.286 1.00 97.12 201 SER A O 1
ATOM 1449 N N . VAL A 1 202 ? -5.115 -1.758 11.768 1.00 96.25 202 VAL A N 1
ATOM 1450 C CA . VAL A 1 202 ? -4.919 -0.326 12.027 1.00 96.25 202 VAL A CA 1
ATOM 1451 C C . VAL A 1 202 ? -4.615 -0.119 13.498 1.00 96.25 202 VAL A C 1
ATOM 1453 O O . VAL A 1 202 ? -5.407 -0.500 14.364 1.00 96.25 202 VAL A O 1
ATOM 1456 N N . THR A 1 203 ? -3.491 0.525 13.773 1.00 94.50 203 THR A N 1
ATOM 1457 C CA . THR A 1 203 ? -3.087 0.953 15.110 1.00 94.50 203 THR A CA 1
ATOM 1458 C C . THR A 1 203 ? -2.990 2.474 15.158 1.00 94.50 203 THR A C 1
ATOM 1460 O O . THR A 1 203 ? -2.752 3.142 14.153 1.00 94.50 203 THR A O 1
ATOM 1463 N N . SER A 1 204 ? -3.212 3.041 16.335 1.00 92.56 204 SER A N 1
ATOM 1464 C CA . SER A 1 204 ? -3.120 4.478 16.594 1.00 92.56 204 SER A CA 1
ATOM 1465 C C . SER A 1 204 ? -2.592 4.688 18.009 1.00 92.56 204 SER A C 1
ATOM 1467 O O . SER A 1 204 ? -2.739 3.800 18.851 1.00 92.56 204 SER A O 1
ATOM 1469 N N . GLY A 1 205 ? -1.966 5.843 18.264 1.00 88.94 205 GLY A N 1
ATOM 1470 C CA . GLY A 1 205 ? -1.486 6.193 19.607 1.00 88.94 205 GLY A CA 1
ATOM 1471 C C . GLY A 1 205 ? -2.620 6.229 20.637 1.00 88.94 205 GLY A C 1
ATOM 1472 O O . GLY A 1 205 ? -2.465 5.741 21.752 1.00 88.94 205 GLY A O 1
ATOM 1473 N N . GLU A 1 206 ? -3.791 6.716 20.223 1.00 88.38 206 GLU A N 1
ATOM 1474 C CA . GLU A 1 206 ? -5.024 6.690 21.008 1.00 88.38 206 GLU A CA 1
ATOM 1475 C C . GLU A 1 206 ? -5.944 5.557 20.549 1.00 88.38 206 GLU A C 1
ATOM 1477 O O . GLU A 1 206 ? -6.119 5.337 19.354 1.00 88.38 206 GLU A O 1
ATOM 1482 N N . SER A 1 207 ? -6.566 4.840 21.483 1.00 92.56 207 SER A N 1
ATOM 1483 C CA . SER A 1 207 ? -7.590 3.839 21.153 1.00 92.56 207 SER A CA 1
ATOM 1484 C C . SER A 1 207 ? -8.969 4.476 20.954 1.00 92.56 207 SER A C 1
ATOM 1486 O O . SER A 1 207 ? -9.247 5.556 21.471 1.00 92.56 207 SER A O 1
ATOM 1488 N N . GLY A 1 208 ? -9.861 3.795 20.236 1.00 95.50 208 GLY A N 1
ATOM 1489 C CA . GLY A 1 208 ? -11.244 4.238 20.051 1.00 95.50 208 GLY A CA 1
ATOM 1490 C C . GLY A 1 208 ? -11.465 5.201 18.881 1.00 95.50 208 GLY A C 1
ATOM 1491 O O . GLY A 1 208 ? -12.577 5.724 18.744 1.00 95.50 208 GLY A O 1
ATOM 1492 N N . CYS A 1 209 ? -10.466 5.403 18.017 1.00 96.44 209 CYS A N 1
ATOM 1493 C CA . CYS A 1 209 ? -10.608 6.216 16.812 1.00 96.44 209 CYS A CA 1
ATOM 1494 C C . CYS A 1 209 ? -11.497 5.515 15.779 1.00 96.44 209 CYS A C 1
ATOM 1496 O O . CYS A 1 209 ? -11.457 4.289 15.618 1.00 96.44 209 CYS A O 1
ATOM 1498 N N . GLN A 1 210 ? -12.302 6.297 15.064 1.00 97.06 210 GLN A N 1
ATOM 1499 C CA . GLN A 1 210 ? -13.143 5.790 13.987 1.00 97.06 210 GLN A CA 1
ATOM 1500 C C . GLN A 1 210 ? -12.276 5.514 12.759 1.00 97.06 210 GLN A C 1
ATOM 1502 O O . GLN A 1 210 ? -11.530 6.386 12.321 1.00 97.06 210 GLN A O 1
ATOM 1507 N N . VAL A 1 211 ? -12.400 4.319 12.185 1.00 97.69 211 VAL A N 1
ATOM 1508 C CA . VAL A 1 211 ? -11.711 3.951 10.942 1.00 97.69 211 VAL A CA 1
ATOM 1509 C C . VAL A 1 211 ? -12.729 3.880 9.814 1.00 97.69 211 VAL A C 1
ATOM 1511 O O . VAL A 1 211 ? -13.807 3.304 9.987 1.00 97.69 211 VAL A O 1
ATOM 1514 N N . GLN A 1 212 ? -12.390 4.459 8.669 1.00 98.06 212 GLN A N 1
ATOM 1515 C CA . GLN A 1 212 ? -13.141 4.349 7.425 1.00 98.06 212 GLN A CA 1
ATOM 1516 C C . GLN A 1 212 ? -12.225 3.818 6.328 1.00 98.06 212 GLN A C 1
ATOM 1518 O O . GLN A 1 212 ? -11.051 4.184 6.267 1.00 98.06 212 GLN A O 1
ATOM 1523 N N . VAL A 1 213 ? -12.767 2.963 5.468 1.00 97.75 213 VAL A N 1
ATOM 1524 C CA . VAL A 1 213 ? -12.088 2.440 4.283 1.00 97.75 213 VAL A CA 1
ATOM 1525 C C . VAL A 1 213 ? -12.958 2.767 3.082 1.00 97.75 213 VAL A C 1
ATOM 1527 O O . VAL A 1 213 ? -14.099 2.318 3.018 1.00 97.75 213 VAL A O 1
ATOM 1530 N N . ASP A 1 214 ? -12.429 3.557 2.151 1.00 96.38 214 ASP A N 1
ATOM 1531 C CA . ASP A 1 214 ? -13.126 3.973 0.928 1.00 96.38 214 ASP A CA 1
ATOM 1532 C C . ASP A 1 214 ? -14.478 4.656 1.234 1.00 96.38 214 ASP A C 1
ATOM 1534 O O . ASP A 1 214 ? -15.512 4.379 0.631 1.00 96.38 214 ASP A O 1
ATOM 1538 N N . GLY A 1 215 ? -14.485 5.487 2.284 1.00 96.31 215 GLY A N 1
ATOM 1539 C CA . GLY A 1 215 ? -15.670 6.182 2.801 1.00 96.31 215 GLY A CA 1
ATOM 1540 C C . GLY A 1 215 ? -16.640 5.319 3.622 1.00 96.31 215 GLY A C 1
ATOM 1541 O O . GLY A 1 215 ? -17.567 5.859 4.226 1.00 96.31 215 GLY A O 1
ATOM 1542 N N . ALA A 1 216 ? -16.438 4.000 3.705 1.00 97.19 216 ALA A N 1
ATOM 1543 C CA . ALA A 1 216 ? -17.262 3.118 4.527 1.00 97.19 216 ALA A CA 1
ATOM 1544 C C . ALA A 1 216 ? -16.668 2.969 5.942 1.00 97.19 216 ALA A C 1
ATOM 1546 O O . ALA A 1 216 ? -15.519 2.537 6.080 1.00 97.19 216 ALA A O 1
ATOM 1547 N N . PRO A 1 217 ? -17.413 3.285 7.019 1.00 96.81 217 PRO A N 1
ATOM 1548 C CA . PRO A 1 217 ? -16.925 3.087 8.377 1.00 96.81 217 PRO A CA 1
ATOM 1549 C C . PRO A 1 217 ? -16.787 1.597 8.701 1.00 96.81 217 PRO A C 1
ATOM 1551 O O . PRO A 1 217 ? -17.690 0.800 8.441 1.00 96.81 217 PRO A O 1
ATOM 1554 N N . LEU A 1 218 ? -15.666 1.223 9.317 1.00 96.38 218 LEU A N 1
ATOM 1555 C CA . LEU A 1 218 ? -15.502 -0.109 9.887 1.00 96.38 218 LEU A CA 1
ATOM 1556 C C . LEU A 1 218 ? -16.318 -0.238 11.185 1.00 96.38 218 LEU A C 1
ATOM 1558 O O . LEU A 1 218 ? -16.464 0.742 11.922 1.00 96.38 218 LEU A O 1
ATOM 1562 N N . PRO A 1 219 ? -16.830 -1.446 11.497 1.00 93.75 219 PRO A N 1
ATOM 1563 C CA . PRO A 1 219 ? -17.623 -1.677 12.705 1.00 93.75 219 PRO A CA 1
ATOM 1564 C C . PRO A 1 219 ? -16.792 -1.526 13.986 1.00 93.75 219 PRO A C 1
ATOM 1566 O O . PRO A 1 219 ? -17.314 -1.134 15.026 1.00 93.75 219 PRO A O 1
ATOM 1569 N N . ASN A 1 220 ? -15.494 -1.819 13.898 1.00 94.19 220 ASN A N 1
ATOM 1570 C CA . ASN A 1 220 ? -14.561 -1.731 15.010 1.00 94.19 220 ASN A CA 1
ATOM 1571 C C . ASN A 1 220 ? -13.789 -0.409 14.953 1.00 94.19 220 ASN A C 1
ATOM 1573 O O . ASN A 1 220 ? -13.423 0.073 13.880 1.00 94.19 220 ASN A O 1
ATOM 1577 N N . ARG A 1 221 ? -13.511 0.144 16.132 1.00 95.50 221 ARG A N 1
ATOM 1578 C CA . ARG A 1 221 ? -12.621 1.296 16.322 1.00 95.50 221 ARG A CA 1
ATOM 1579 C C . ARG A 1 221 ? -11.185 0.824 16.543 1.00 95.50 221 ARG A C 1
ATOM 1581 O O . ARG A 1 221 ? -10.963 -0.363 16.774 1.00 95.50 221 ARG A O 1
ATOM 1588 N N . THR A 1 222 ? -10.210 1.728 16.467 1.00 95.69 222 THR A N 1
ATOM 1589 C CA . THR A 1 222 ? -8.804 1.365 16.697 1.00 95.69 222 THR A CA 1
ATOM 1590 C C . THR A 1 222 ? -8.580 0.805 18.117 1.00 95.69 222 THR A C 1
ATOM 1592 O O . THR A 1 222 ? -9.152 1.332 19.074 1.00 95.69 222 THR A O 1
ATOM 1595 N N . PRO A 1 223 ? -7.748 -0.239 18.293 1.00 96.25 223 PRO A N 1
ATOM 1596 C CA . PRO A 1 223 ? -7.041 -0.975 17.250 1.00 96.25 223 PRO A CA 1
ATOM 1597 C C . PRO A 1 223 ? -7.982 -1.885 16.446 1.00 96.25 223 PRO A C 1
ATOM 1599 O O . PRO A 1 223 ? -8.752 -2.667 16.999 1.00 96.25 223 PRO A O 1
ATOM 1602 N N . VAL A 1 224 ? -7.876 -1.813 15.121 1.00 96.31 224 VAL A N 1
ATOM 1603 C CA . VAL A 1 224 ? -8.566 -2.732 14.212 1.00 96.31 224 VAL A CA 1
ATOM 1604 C C . VAL A 1 224 ? -7.592 -3.843 13.857 1.00 96.31 224 VAL A C 1
ATOM 1606 O O . VAL A 1 224 ? -6.472 -3.563 13.441 1.00 96.31 224 VAL A O 1
ATOM 1609 N N . THR A 1 225 ? -8.002 -5.099 13.996 1.00 96.25 225 THR A N 1
ATOM 1610 C CA . THR A 1 225 ? -7.165 -6.256 13.665 1.00 96.25 225 THR A CA 1
ATOM 1611 C C . THR A 1 225 ? -7.807 -7.069 12.550 1.00 96.25 225 THR A C 1
ATOM 1613 O O . THR A 1 225 ? -8.966 -7.474 12.649 1.00 96.25 225 THR A O 1
ATOM 1616 N N . LYS A 1 226 ? -7.044 -7.311 11.476 1.00 96.19 226 LYS A N 1
ATOM 1617 C CA . LYS A 1 226 ? -7.411 -8.210 10.368 1.00 96.19 226 LYS A CA 1
ATOM 1618 C C . LYS A 1 226 ? -8.807 -7.957 9.773 1.00 96.19 226 LYS A C 1
ATOM 1620 O O . LYS A 1 226 ? -9.524 -8.899 9.432 1.00 96.19 226 LYS A O 1
ATOM 1625 N N . ALA A 1 227 ? -9.197 -6.694 9.616 1.00 97.31 227 ALA A N 1
ATOM 1626 C CA . ALA A 1 227 ? -10.419 -6.336 8.904 1.00 97.31 227 ALA A CA 1
ATOM 1627 C C . ALA A 1 227 ? -10.291 -6.705 7.420 1.00 97.31 227 ALA A C 1
ATOM 1629 O O . ALA A 1 227 ? -9.283 -6.415 6.784 1.00 97.31 227 ALA A O 1
ATOM 1630 N N . SER A 1 228 ? -11.307 -7.355 6.857 1.00 97.25 228 SER A N 1
ATOM 1631 C CA . SER A 1 228 ? -11.272 -7.777 5.456 1.00 97.25 228 SER A CA 1
ATOM 1632 C C . SER A 1 228 ? -11.506 -6.583 4.526 1.00 97.25 228 SER A C 1
ATOM 1634 O O . SER A 1 228 ? -12.531 -5.913 4.641 1.00 97.25 228 SER A O 1
ATOM 1636 N N . ILE A 1 229 ? -10.575 -6.340 3.602 1.00 97.00 229 ILE A N 1
ATOM 1637 C CA . ILE A 1 229 ? -10.643 -5.256 2.608 1.00 97.00 229 ILE A CA 1
ATOM 1638 C C . ILE A 1 229 ? -10.477 -5.808 1.193 1.00 97.00 229 ILE A C 1
ATOM 1640 O O . ILE A 1 229 ? -9.951 -6.908 1.008 1.00 97.00 229 ILE A O 1
ATOM 1644 N N . GLU A 1 230 ? -10.932 -5.067 0.184 1.00 97.06 230 GLU A N 1
ATOM 1645 C CA . GLU A 1 230 ? -10.748 -5.486 -1.206 1.00 97.06 230 GLU A CA 1
ATOM 1646 C C . GLU A 1 230 ? -9.272 -5.437 -1.609 1.00 97.06 230 GLU A C 1
ATOM 1648 O O . GLU A 1 230 ? -8.561 -4.479 -1.306 1.00 97.06 230 GLU A O 1
ATOM 1653 N N . ALA A 1 231 ? -8.815 -6.483 -2.294 1.00 97.19 231 ALA A N 1
ATOM 1654 C CA . ALA A 1 231 ? -7.486 -6.534 -2.878 1.00 97.19 231 ALA A CA 1
ATOM 1655 C C . ALA A 1 231 ? -7.510 -6.100 -4.345 1.00 97.19 231 ALA A C 1
ATOM 1657 O O . ALA A 1 231 ? -8.500 -6.263 -5.056 1.00 97.19 231 ALA A O 1
ATOM 1658 N N . GLY A 1 232 ? -6.381 -5.577 -4.815 1.00 96.94 232 GLY A N 1
ATOM 1659 C CA . GLY A 1 232 ? -6.190 -5.224 -6.216 1.00 96.94 232 GLY A CA 1
ATOM 1660 C C . GLY A 1 232 ? -6.634 -3.818 -6.617 1.00 96.94 232 GLY A C 1
ATOM 1661 O O . GLY A 1 232 ? -6.459 -3.463 -7.785 1.00 96.94 232 GLY A O 1
ATOM 1662 N N . ARG A 1 233 ? -7.157 -3.009 -5.687 1.00 96.88 233 ARG A N 1
ATOM 1663 C CA . ARG A 1 233 ? -7.476 -1.592 -5.913 1.00 96.88 233 ARG A CA 1
ATOM 1664 C C . ARG A 1 233 ? -6.912 -0.693 -4.821 1.00 96.88 233 ARG A C 1
ATOM 1666 O O . ARG A 1 233 ? -6.735 -1.136 -3.687 1.00 96.88 233 ARG A O 1
ATOM 1673 N N . GLU A 1 234 ? -6.649 0.558 -5.173 1.00 97.56 234 GLU A N 1
ATOM 1674 C CA . GLU A 1 234 ? -6.279 1.588 -4.205 1.00 97.56 234 GLU A CA 1
ATOM 1675 C C . GLU A 1 234 ? -7.483 1.902 -3.310 1.00 97.56 234 GLU A C 1
ATOM 1677 O O . GLU A 1 234 ? -8.599 2.096 -3.794 1.00 97.56 234 GLU A O 1
ATOM 1682 N N . LEU A 1 235 ? -7.255 1.921 -2.000 1.00 97.88 235 LEU A N 1
ATOM 1683 C CA . LEU A 1 235 ? -8.258 2.207 -0.984 1.00 97.88 235 LEU A CA 1
ATOM 1684 C C . LEU A 1 235 ? -7.782 3.363 -0.118 1.00 97.88 235 LEU A C 1
ATOM 1686 O O . LEU A 1 235 ? -6.631 3.406 0.316 1.00 97.88 235 LEU A O 1
ATOM 1690 N N . GLU A 1 236 ? -8.690 4.279 0.180 1.00 98.00 236 GLU A N 1
ATOM 1691 C CA . GLU A 1 236 ? -8.432 5.358 1.120 1.00 98.00 236 GLU A CA 1
ATOM 1692 C C . GLU A 1 236 ? -8.774 4.908 2.541 1.00 98.00 236 GLU A C 1
ATOM 1694 O O . GLU A 1 236 ? -9.916 4.548 2.822 1.00 98.00 236 GLU A O 1
ATOM 1699 N N . VAL A 1 237 ? -7.802 4.939 3.448 1.00 97.69 237 VAL A N 1
ATOM 1700 C CA . VAL A 1 237 ? -8.012 4.689 4.876 1.00 97.69 237 VAL A CA 1
ATOM 1701 C C . VAL A 1 237 ? -7.999 6.021 5.606 1.00 97.69 237 VAL A C 1
ATOM 1703 O O . VAL A 1 237 ? -6.998 6.737 5.590 1.00 97.69 237 VAL A O 1
ATOM 1706 N N . VAL A 1 238 ? -9.104 6.341 6.272 1.00 97.38 238 VAL A N 1
ATOM 1707 C CA . VAL A 1 238 ? -9.227 7.532 7.117 1.00 97.38 238 VAL A CA 1
ATOM 1708 C C . VAL A 1 238 ? -9.371 7.086 8.563 1.00 97.38 238 VAL A C 1
ATOM 1710 O O . VAL A 1 238 ? -10.258 6.298 8.891 1.00 97.38 238 VAL A O 1
ATOM 1713 N N . VAL A 1 239 ? -8.500 7.589 9.433 1.00 96.94 239 VAL A N 1
ATOM 1714 C CA . VAL A 1 239 ? -8.559 7.357 10.879 1.00 96.94 239 VAL A CA 1
ATOM 1715 C C . VAL A 1 239 ? -8.848 8.683 11.561 1.00 96.94 239 VAL A C 1
ATOM 1717 O O . VAL A 1 239 ? -8.030 9.600 11.505 1.00 96.94 239 VAL A O 1
ATOM 1720 N N . SER A 1 240 ? -10.010 8.784 12.199 1.00 96.19 240 SER A N 1
ATOM 1721 C CA . SER A 1 240 ? -10.476 9.983 12.897 1.00 96.19 240 SER A CA 1
ATOM 1722 C C . SER A 1 240 ? -10.451 9.756 14.407 1.00 96.19 240 SER A C 1
ATOM 1724 O O . SER A 1 240 ? -11.220 8.950 14.938 1.00 96.19 240 SER A O 1
ATOM 1726 N N . CYS A 1 241 ? -9.566 10.471 15.089 1.00 94.44 241 CYS A N 1
ATOM 1727 C CA . CYS A 1 241 ? -9.439 10.519 16.543 1.00 94.44 241 CYS A CA 1
ATOM 1728 C C . CYS A 1 241 ? -10.006 11.855 17.072 1.00 94.44 241 CYS A C 1
ATOM 1730 O O . CYS A 1 241 ? -10.261 12.776 16.287 1.00 94.44 241 CYS A O 1
ATOM 1732 N N . PRO A 1 242 ? -10.237 12.007 18.386 1.00 92.50 242 PRO A N 1
ATOM 1733 C CA . PRO A 1 242 ? -10.601 13.300 18.961 1.00 92.50 242 PRO A CA 1
ATOM 1734 C C . PRO A 1 242 ? -9.560 14.378 18.610 1.00 92.50 242 PRO A C 1
ATOM 1736 O O . PRO A 1 242 ? -8.397 14.268 18.971 1.00 92.50 242 PRO A O 1
ATOM 1739 N N . GLY A 1 243 ? -9.969 15.412 17.870 1.00 89.38 243 GLY A N 1
ATOM 1740 C CA . GLY A 1 243 ? -9.100 16.541 17.509 1.00 89.38 243 GLY A CA 1
ATOM 1741 C C . GLY A 1 243 ? -8.116 16.300 16.356 1.00 89.38 243 GLY A C 1
ATOM 1742 O O . GLY A 1 243 ? -7.466 17.251 15.938 1.00 89.38 243 GLY A O 1
ATOM 1743 N N . ALA A 1 244 ? -8.034 15.087 15.798 1.00 91.75 244 ALA A N 1
ATOM 1744 C CA . ALA A 1 244 ? -7.114 14.776 14.703 1.00 91.75 244 ALA A CA 1
ATOM 1745 C C . ALA A 1 244 ? -7.711 13.775 13.705 1.00 91.75 244 ALA A C 1
ATOM 1747 O O . ALA A 1 244 ? -8.432 12.848 14.071 1.00 91.75 244 ALA A O 1
ATOM 1748 N N . ALA A 1 245 ? -7.363 13.916 12.428 1.00 93.06 245 ALA A N 1
ATOM 1749 C CA . ALA A 1 245 ? -7.672 12.924 11.407 1.00 93.06 245 ALA A CA 1
ATOM 1750 C C . ALA A 1 245 ? -6.429 12.653 10.562 1.00 93.06 245 ALA A C 1
ATOM 1752 O O . ALA A 1 245 ? -5.728 13.579 10.166 1.00 93.06 245 ALA A O 1
ATOM 1753 N N . SER A 1 246 ? -6.175 11.382 10.271 1.00 93.75 246 SER A N 1
ATOM 1754 C CA . SER A 1 246 ? -5.116 10.963 9.356 1.00 93.75 246 SER A CA 1
ATOM 1755 C C . SER A 1 246 ? -5.728 10.230 8.171 1.00 93.75 246 SER A C 1
ATOM 1757 O O . SER A 1 246 ? -6.718 9.508 8.311 1.00 93.75 246 SER A O 1
ATOM 1759 N N . LYS A 1 247 ? -5.149 10.445 6.992 1.00 95.06 247 LYS A N 1
ATOM 1760 C CA . LYS A 1 247 ? -5.587 9.852 5.732 1.00 95.06 247 LYS A CA 1
ATOM 1761 C C . LYS A 1 247 ? -4.397 9.176 5.074 1.00 95.06 247 LYS A C 1
ATOM 1763 O O . LYS A 1 247 ? -3.352 9.800 4.916 1.00 95.06 247 LYS A O 1
ATOM 1768 N N . GLN A 1 248 ? -4.569 7.918 4.692 1.00 95.19 248 GLN A N 1
ATOM 1769 C CA . GLN A 1 248 ? -3.522 7.109 4.088 1.00 95.19 248 GLN A CA 1
ATOM 1770 C C . GLN A 1 248 ? -4.098 6.265 2.956 1.00 95.19 248 GLN A C 1
ATOM 1772 O O . GLN A 1 248 ? -5.107 5.587 3.123 1.00 95.19 248 GLN A O 1
ATOM 1777 N N . TRP A 1 249 ? -3.427 6.264 1.811 1.00 97.38 249 TRP A N 1
ATOM 1778 C CA . TRP A 1 249 ? -3.749 5.347 0.723 1.00 97.38 249 TRP A CA 1
ATOM 1779 C C . TRP A 1 249 ? -3.104 3.985 0.966 1.00 97.38 249 TRP A C 1
ATOM 1781 O O . TRP A 1 249 ? -1.923 3.904 1.326 1.00 97.38 249 TRP A O 1
ATOM 1791 N N . VAL A 1 250 ? -3.867 2.919 0.739 1.00 97.50 250 VAL A N 1
ATOM 1792 C CA . VAL A 1 250 ? -3.405 1.533 0.852 1.00 97.50 250 VAL A CA 1
ATOM 1793 C C . VAL A 1 250 ? -3.784 0.715 -0.379 1.00 97.50 250 VAL A C 1
ATOM 1795 O O . VAL A 1 250 ? -4.749 1.021 -1.074 1.00 97.50 250 VAL A O 1
ATOM 1798 N N . LEU A 1 251 ? -3.027 -0.345 -0.638 1.00 97.88 251 LEU A N 1
ATOM 1799 C CA . LEU A 1 251 ? -3.266 -1.293 -1.722 1.00 97.88 251 LEU A CA 1
ATOM 1800 C C . LEU A 1 251 ? -3.008 -2.700 -1.196 1.00 97.88 251 LEU A C 1
ATOM 1802 O O . LEU A 1 251 ? -1.872 -3.047 -0.873 1.00 97.88 251 LEU A O 1
ATOM 1806 N N . ALA A 1 252 ? -4.059 -3.512 -1.119 1.00 97.06 252 ALA A N 1
ATOM 1807 C CA . ALA A 1 252 ? -3.931 -4.902 -0.701 1.00 97.06 252 ALA A CA 1
ATOM 1808 C C . ALA A 1 252 ? -3.630 -5.816 -1.884 1.00 97.06 252 ALA A C 1
ATOM 1810 O O . ALA A 1 252 ? -4.310 -5.779 -2.911 1.00 97.06 252 ALA A O 1
ATOM 1811 N N . VAL A 1 253 ? -2.649 -6.696 -1.707 1.00 96.50 253 VAL A N 1
ATOM 1812 C CA . VAL A 1 253 ? -2.465 -7.892 -2.534 1.00 96.50 253 VAL A CA 1
ATOM 1813 C C . VAL A 1 253 ? -3.310 -9.036 -1.935 1.00 96.50 253 VAL A C 1
ATOM 1815 O O . VAL A 1 253 ? -3.502 -9.072 -0.715 1.00 96.50 253 VAL A O 1
ATOM 1818 N N . PRO A 1 254 ? -3.861 -9.972 -2.734 1.00 95.75 254 PRO A N 1
ATOM 1819 C CA . PRO A 1 254 ? -4.666 -11.072 -2.201 1.00 95.75 254 PRO A CA 1
ATOM 1820 C C . PRO A 1 254 ? -3.943 -11.861 -1.100 1.00 95.75 254 PRO A C 1
ATOM 1822 O O . PRO A 1 254 ? -2.818 -12.319 -1.292 1.00 95.75 254 PRO A O 1
ATOM 1825 N N . GLY A 1 255 ? -4.593 -12.016 0.058 1.00 94.94 255 GLY A N 1
ATOM 1826 C CA . GLY A 1 255 ? -4.031 -12.714 1.222 1.00 94.94 255 GLY A CA 1
ATOM 1827 C C . GLY A 1 255 ? -2.980 -11.934 2.025 1.00 94.94 255 GLY A C 1
ATOM 1828 O O . GLY A 1 255 ? -2.496 -12.447 3.031 1.00 94.94 255 GLY A O 1
ATOM 1829 N N . GLN A 1 256 ? -2.638 -10.706 1.626 1.00 95.62 256 GLN A N 1
ATOM 1830 C CA . GLN A 1 256 ? -1.722 -9.843 2.371 1.00 95.62 256 GLN A CA 1
ATOM 1831 C C . GLN A 1 256 ? -2.405 -9.246 3.608 1.00 95.62 256 GLN A C 1
ATOM 1833 O O . GLN A 1 256 ? -3.566 -8.843 3.546 1.00 95.62 256 GLN A O 1
ATOM 1838 N N . GLU A 1 257 ? -1.654 -9.115 4.702 1.00 95.88 257 GLU A N 1
ATOM 1839 C CA . GLU A 1 257 ? -2.002 -8.239 5.822 1.00 95.88 257 GLU A CA 1
ATOM 1840 C C . GLU A 1 257 ? -1.260 -6.901 5.696 1.00 95.88 257 GLU A C 1
ATOM 1842 O O . GLU A 1 257 ? -0.033 -6.867 5.594 1.00 95.88 257 GLU A O 1
ATOM 1847 N N . ILE A 1 258 ? -2.014 -5.803 5.679 1.00 95.75 258 ILE A N 1
ATOM 1848 C CA . ILE A 1 258 ? -1.509 -4.430 5.708 1.00 95.75 258 ILE A CA 1
ATOM 1849 C C . ILE A 1 258 ? -1.582 -3.933 7.142 1.00 95.75 258 ILE A C 1
ATOM 1851 O O . ILE A 1 258 ? -2.621 -4.065 7.789 1.00 95.75 258 ILE A O 1
ATOM 1855 N N . VAL A 1 259 ? -0.511 -3.300 7.610 1.00 95.00 259 VAL A N 1
ATOM 1856 C CA . VAL A 1 259 ? -0.487 -2.625 8.906 1.00 95.00 259 VAL A CA 1
ATOM 1857 C C . VAL A 1 259 ? -0.376 -1.122 8.681 1.00 95.00 259 VAL A C 1
ATOM 1859 O O . VAL A 1 259 ? 0.597 -0.649 8.099 1.00 95.00 259 VAL A O 1
ATOM 1862 N N . VAL A 1 260 ? -1.377 -0.374 9.141 1.00 94.06 260 VAL A N 1
ATOM 1863 C CA . VAL A 1 260 ? -1.398 1.092 9.103 1.00 94.06 260 VAL A CA 1
ATOM 1864 C C . VAL A 1 260 ? -1.260 1.622 10.520 1.00 94.06 260 VAL A C 1
ATOM 1866 O O . VAL A 1 260 ? -2.068 1.297 11.386 1.00 94.06 260 VAL A O 1
ATOM 1869 N N . THR A 1 261 ? -0.270 2.484 10.736 1.00 92.75 261 THR A N 1
ATOM 1870 C CA . THR A 1 261 ? -0.115 3.224 11.989 1.00 92.75 261 THR A CA 1
ATOM 1871 C C . THR A 1 261 ? -0.556 4.663 11.763 1.00 92.75 261 THR A C 1
ATOM 1873 O O . THR A 1 261 ? 0.128 5.417 11.067 1.00 92.75 261 THR A O 1
ATOM 1876 N N . ALA A 1 262 ? -1.688 5.055 12.343 1.00 88.81 262 ALA A N 1
ATOM 1877 C CA . ALA A 1 262 ? -2.147 6.438 12.311 1.00 88.81 262 ALA A CA 1
ATOM 1878 C C . ALA A 1 262 ? -1.192 7.307 13.139 1.00 88.81 262 ALA A C 1
ATOM 1880 O O . ALA A 1 262 ? -1.038 7.099 14.346 1.00 88.81 262 ALA A O 1
ATOM 1881 N N . ARG A 1 263 ? -0.534 8.267 12.484 1.00 78.56 263 ARG A N 1
ATOM 1882 C CA . ARG A 1 263 ? 0.289 9.274 13.160 1.00 78.56 263 ARG A CA 1
ATOM 1883 C C . ARG A 1 263 ? -0.593 10.455 13.542 1.00 78.56 263 ARG A C 1
ATOM 1885 O O . ARG A 1 263 ? -1.365 10.932 12.712 1.00 78.56 263 ARG A O 1
ATOM 1892 N N . GLN A 1 264 ? -0.459 10.920 14.778 1.00 71.75 264 GLN A N 1
ATOM 1893 C CA . GLN A 1 264 ? -0.969 12.228 15.174 1.00 71.75 264 GLN A CA 1
ATOM 1894 C C . GLN A 1 264 ? -0.110 13.259 14.427 1.00 71.75 264 GLN A C 1
ATOM 1896 O O . GLN A 1 264 ? 1.118 13.195 14.485 1.00 71.75 264 GLN A O 1
ATOM 1901 N N . GLN A 1 265 ? -0.734 14.099 13.604 1.00 61.91 265 GLN A N 1
ATOM 1902 C CA . GLN A 1 265 ? -0.063 15.291 13.093 1.00 61.91 265 GLN A CA 1
ATOM 1903 C C . GLN A 1 265 ? -0.152 16.323 14.218 1.00 61.91 265 GLN A C 1
ATOM 1905 O O . GLN A 1 265 ? -1.250 16.804 14.487 1.00 61.91 265 GLN A O 1
ATOM 1910 N N . ASP A 1 266 ? 0.968 16.548 14.909 1.00 50.16 266 ASP A N 1
ATOM 1911 C CA . ASP A 1 266 ? 1.159 17.690 15.816 1.00 50.16 266 ASP A CA 1
ATOM 1912 C C . ASP A 1 266 ? 1.293 19.001 15.026 1.00 50.16 266 ASP A C 1
ATOM 1914 O O . ASP A 1 266 ? 1.933 18.977 13.943 1.00 50.16 266 ASP A O 1
#

Sequence (266 aa):
LPALDAGDRTEVVLLQGSAQLPPPAQTQPAPAPRPSQPGHTAVPVPQRPSSTALPASAPRPAPAPRPSSPGHQSPVPVARPVPPAPAQGEPTASESGKGTWKWAALGGGLLLVVAVVAVVMLRGPGSVFLNLEEGEHVYVGGVRLEPGSKSLPAPPTGPMLIATALNGRLRRFGTTQLREDIDVRTLADAMPQPGTRGLLSVTSGESGCQVQVDGAPLPNRTPVTKASIEAGRELEVVVSCPGAASKQWVLAVPGQEIVVTARQQD